Protein AF-A0A4Z1NN34-F1 (afdb_monomer_lite)

Sequence (192 aa):
MRCWLFGSLIIQKTTPPDTIDQEVHSLSAILHDLGWDNTGEFISNDKRFEVDRAIAARNFVEEEVWNGRAHGWDEHRKQLVWDTIALHSTPSIAMYKQPVVGLVGAEIASDFQGPNSDPTGTLTWDEYHAVVKGFPRLDLAGGVRKIICGFIDTKPNTTIGNGCNHMVVKFRADTYTVMGRSAFEMIEAALK

Organism: NCBI:txid86259

Secondary structure (DSSP, 8-state):
-HHHHHHHHHHHHSSSGGGS-HHHHHHHHHHTTTT--TTSTT--SSS-HHHHHHHHHHHHHHHHHHTTS--S--HHHHHHHHHHHHHTT-HHHHTTS-HHHHHHHHHHHHHHH-GGG-TTS---HHHHHHHHHHS--TTHHHHHHHHHHHHHHH-GGGGTTSHHHHHHHHHSTTT----S--HHHHHHHHT-

Structure (mmCIF, N/CA/C/O backbone):
data_AF-A0A4Z1NN34-F1
#
_entry.id   AF-A0A4Z1NN34-F1
#
loop_
_atom_site.group_PDB
_atom_site.id
_atom_site.type_symbol
_atom_site.label_atom_id
_atom_site.label_alt_id
_atom_site.label_comp_id
_atom_site.label_asym_id
_atom_site.label_entity_id
_atom_site.label_seq_id
_atom_site.pdbx_PDB_ins_code
_atom_site.Cartn_x
_atom_site.Cartn_y
_atom_site.Cartn_z
_atom_site.occupancy
_atom_site.B_iso_or_equiv
_atom_site.auth_seq_id
_atom_site.auth_comp_id
_atom_site.auth_asym_id
_atom_site.auth_atom_id
_atom_site.pdbx_PDB_model_num
ATOM 1 N N . MET A 1 1 ? 0.799 -7.677 5.067 1.00 90.19 1 MET A N 1
ATOM 2 C CA . MET A 1 1 ? 0.210 -8.160 6.344 1.00 90.19 1 MET A CA 1
ATOM 3 C C . MET A 1 1 ? 0.390 -7.186 7.499 1.00 90.19 1 MET A C 1
ATOM 5 O O . MET A 1 1 ? -0.622 -6.763 8.033 1.00 90.19 1 MET A O 1
ATOM 9 N N . ARG A 1 2 ? 1.619 -6.807 7.896 1.00 96.00 2 ARG A N 1
ATOM 10 C CA . ARG A 1 2 ? 1.813 -5.873 9.026 1.00 96.00 2 ARG A CA 1
ATOM 11 C C . ARG A 1 2 ? 1.116 -4.523 8.829 1.00 96.00 2 ARG A C 1
ATOM 13 O O . ARG A 1 2 ? 0.391 -4.118 9.725 1.00 96.00 2 ARG A O 1
ATOM 20 N N . CYS A 1 3 ? 1.263 -3.905 7.652 1.00 94.75 3 CYS A N 1
ATOM 21 C CA . CYS A 1 3 ? 0.596 -2.643 7.300 1.00 94.75 3 CYS A CA 1
ATOM 22 C C . CYS A 1 3 ? -0.915 -2.709 7.575 1.00 94.75 3 CYS A C 1
ATOM 24 O O . CYS A 1 3 ? -1.405 -1.980 8.428 1.00 94.75 3 CYS A O 1
ATOM 26 N N . TRP A 1 4 ? -1.604 -3.698 6.992 1.00 96.88 4 TRP A N 1
ATOM 27 C CA . TRP A 1 4 ? -3.033 -3.931 7.226 1.00 96.88 4 TRP A CA 1
ATOM 28 C C . TRP A 1 4 ? -3.402 -4.052 8.714 1.00 96.88 4 TRP A C 1
ATOM 30 O O . TRP A 1 4 ? -4.408 -3.491 9.148 1.00 96.88 4 TRP A O 1
ATOM 40 N N . LEU A 1 5 ? -2.602 -4.765 9.515 1.00 97.44 5 LEU A N 1
ATOM 41 C CA . LEU A 1 5 ? -2.864 -4.924 10.950 1.00 97.44 5 LEU A CA 1
ATOM 42 C C . LEU A 1 5 ? -2.686 -3.611 11.717 1.00 97.44 5 LEU A C 1
ATOM 44 O O . LEU A 1 5 ? -3.501 -3.305 12.584 1.00 97.44 5 LEU A O 1
ATOM 48 N N . PHE A 1 6 ? -1.664 -2.820 11.385 1.00 97.00 6 PHE A N 1
ATOM 49 C CA . PHE A 1 6 ? -1.487 -1.489 11.962 1.00 97.00 6 PHE A CA 1
ATOM 50 C C . PHE A 1 6 ? -2.652 -0.567 11.610 1.00 97.00 6 PHE A C 1
ATOM 52 O O . PHE A 1 6 ? -3.218 0.046 12.512 1.00 97.00 6 PHE A O 1
ATOM 59 N N . GLY A 1 7 ? -3.076 -0.526 10.345 1.00 95.12 7 GLY A N 1
ATOM 60 C CA . GLY A 1 7 ? -4.257 0.240 9.953 1.00 95.12 7 GLY A CA 1
ATOM 61 C C . GLY A 1 7 ? -5.526 -0.238 10.633 1.00 95.12 7 GLY A C 1
ATOM 62 O O . GLY A 1 7 ? -6.306 0.582 11.092 1.00 95.12 7 GLY A O 1
ATOM 63 N N . SER A 1 8 ? -5.712 -1.551 10.782 1.00 95.50 8 SER A N 1
ATOM 64 C CA . SER A 1 8 ? -6.879 -2.110 11.475 1.00 95.50 8 SER A CA 1
ATOM 65 C C . SER A 1 8 ? -6.952 -1.648 12.935 1.00 95.50 8 SER A C 1
ATOM 67 O O . SER A 1 8 ? -8.027 -1.295 13.414 1.00 95.50 8 SER A O 1
ATOM 69 N N . LEU A 1 9 ? -5.813 -1.594 13.634 1.00 95.56 9 LEU A N 1
ATOM 70 C CA . LEU A 1 9 ? -5.731 -1.066 15.001 1.00 95.56 9 LEU A CA 1
ATOM 71 C C . LEU A 1 9 ? -6.024 0.440 15.060 1.00 95.56 9 LEU A C 1
ATOM 73 O O . LEU A 1 9 ? -6.712 0.889 15.974 1.00 95.56 9 LEU A O 1
ATOM 77 N N . ILE A 1 10 ? -5.539 1.210 14.081 1.00 93.88 10 ILE A N 1
ATOM 78 C CA . ILE A 1 10 ? -5.825 2.648 13.967 1.00 93.88 10 ILE A CA 1
ATOM 79 C C . ILE A 1 10 ? -7.321 2.875 13.698 1.00 93.88 10 ILE A C 1
ATOM 81 O O . ILE A 1 10 ? -7.958 3.677 14.379 1.00 93.88 10 ILE A O 1
ATOM 85 N N . ILE A 1 11 ? -7.922 2.132 12.763 1.00 93.38 11 ILE A N 1
ATOM 86 C CA . ILE A 1 11 ? -9.357 2.211 12.433 1.00 93.38 11 ILE A CA 1
ATOM 87 C C . ILE A 1 11 ? -10.209 1.927 13.673 1.00 93.38 11 ILE A C 1
ATOM 89 O O . ILE A 1 11 ? -11.131 2.678 13.965 1.00 93.38 11 ILE A O 1
ATOM 93 N N . GLN A 1 12 ? -9.872 0.894 14.453 1.00 92.19 12 GLN A N 1
ATOM 94 C CA . GLN A 1 12 ? -10.612 0.543 15.674 1.00 92.19 12 GLN A CA 1
ATOM 95 C C . GLN A 1 12 ? -10.616 1.649 16.739 1.00 92.19 12 GLN A C 1
ATOM 97 O O . GLN A 1 12 ? -11.494 1.665 17.601 1.00 92.19 12 GLN A O 1
ATOM 102 N N . LYS A 1 13 ? -9.638 2.557 16.702 1.00 91.69 13 LYS A N 1
ATOM 103 C CA . LYS A 1 13 ? -9.447 3.615 17.703 1.00 91.69 13 LYS A CA 1
ATOM 104 C C . LYS A 1 13 ? -9.787 5.010 17.199 1.00 91.69 13 LYS A C 1
ATOM 106 O O . LYS A 1 13 ? -9.768 5.960 17.981 1.00 91.69 13 LYS A O 1
ATOM 111 N N . THR A 1 14 ? -10.077 5.151 15.912 1.00 84.94 14 THR A N 1
ATOM 112 C CA . THR A 1 14 ? -10.424 6.429 15.292 1.00 84.94 14 THR A CA 1
ATOM 113 C C . THR A 1 14 ? -11.938 6.539 15.128 1.00 84.94 14 THR A C 1
ATOM 115 O O . THR A 1 14 ? -12.653 5.552 14.978 1.00 84.94 14 THR A O 1
ATOM 118 N N . THR A 1 15 ? -12.459 7.762 15.228 1.00 69.56 15 THR A N 1
ATOM 119 C CA . THR A 1 15 ? -13.892 8.055 15.077 1.00 69.56 15 THR A CA 1
ATOM 120 C C . THR A 1 15 ? -14.089 9.055 13.937 1.00 69.56 15 THR A C 1
ATOM 122 O O . THR A 1 15 ? -13.267 9.964 13.804 1.00 69.56 15 THR A O 1
ATOM 125 N N . PRO A 1 16 ? -15.161 8.940 13.126 1.00 74.19 16 PRO A N 1
ATOM 126 C CA . PRO A 1 16 ? -16.207 7.912 13.144 1.00 74.19 16 PRO A CA 1
ATOM 127 C C . PRO A 1 16 ? -15.792 6.573 12.490 1.00 74.19 16 PRO A C 1
ATOM 129 O O . PRO A 1 16 ? -15.082 6.584 11.480 1.00 74.19 16 PRO A O 1
ATOM 132 N N . PRO A 1 17 ? -16.302 5.436 13.004 1.00 59.50 17 PRO A N 1
ATOM 133 C CA . PRO A 1 17 ? -15.939 4.081 12.564 1.00 59.50 17 PRO A CA 1
ATOM 134 C C . PRO A 1 17 ? -16.284 3.759 11.097 1.00 59.50 17 PRO A C 1
ATOM 136 O O . PRO A 1 17 ? -15.653 2.886 10.511 1.00 59.50 17 PRO A O 1
ATOM 139 N N . ASP A 1 18 ? -17.218 4.493 10.482 1.00 68.31 18 ASP A N 1
ATOM 140 C CA . ASP A 1 18 ? -17.691 4.247 9.106 1.00 68.31 18 ASP A CA 1
ATOM 141 C C . ASP A 1 18 ? -16.991 5.118 8.046 1.00 68.31 18 ASP A C 1
ATOM 143 O O . ASP A 1 18 ? -17.441 5.223 6.906 1.00 68.31 18 ASP A O 1
ATOM 147 N N . THR A 1 19 ? -15.899 5.795 8.407 1.00 83.31 19 THR A N 1
ATOM 148 C CA . THR A 1 19 ? -15.173 6.663 7.460 1.00 83.31 19 THR A CA 1
ATOM 149 C C . THR A 1 19 ? -14.218 5.911 6.537 1.00 83.31 19 THR A C 1
ATOM 151 O O . THR A 1 19 ? -13.802 6.459 5.514 1.00 83.31 19 THR A O 1
ATOM 154 N N . ILE A 1 20 ? -13.878 4.666 6.877 1.00 91.31 20 ILE A N 1
ATOM 155 C CA . ILE A 1 20 ? -12.956 3.821 6.119 1.00 91.31 20 ILE A CA 1
ATOM 156 C C . ILE A 1 20 ? -13.682 2.551 5.684 1.00 91.31 20 ILE A C 1
ATOM 158 O O . ILE A 1 20 ? -14.090 1.743 6.516 1.00 91.31 20 ILE A O 1
ATOM 162 N N . ASP A 1 21 ? -13.784 2.341 4.372 1.00 93.94 21 ASP A N 1
ATOM 163 C CA . ASP A 1 21 ? -14.171 1.044 3.815 1.00 93.94 21 ASP A CA 1
ATOM 164 C C . ASP A 1 21 ? -13.068 0.021 4.128 1.00 93.94 21 ASP A C 1
ATOM 166 O O . ASP A 1 21 ? -11.968 0.072 3.569 1.00 93.94 21 ASP A O 1
ATOM 170 N N . GLN A 1 22 ? -13.351 -0.890 5.060 1.00 93.88 22 GLN A N 1
ATOM 171 C CA . GLN A 1 22 ? -12.372 -1.858 5.560 1.00 93.88 22 GLN A CA 1
ATOM 172 C C . GLN A 1 22 ? -11.971 -2.906 4.510 1.00 93.88 22 GLN A C 1
ATOM 174 O O . GLN A 1 22 ? -10.861 -3.439 4.564 1.00 93.88 22 GLN A O 1
ATOM 179 N N . GLU A 1 23 ? -12.830 -3.206 3.533 1.00 95.75 23 GLU A N 1
ATOM 180 C CA . GLU A 1 23 ? -12.491 -4.147 2.459 1.00 95.75 23 GLU A CA 1
ATOM 181 C C . GLU A 1 23 ? -11.524 -3.483 1.469 1.00 95.75 23 GLU A C 1
ATOM 183 O O . GLU A 1 23 ? -10.499 -4.061 1.113 1.00 95.75 23 GLU A O 1
ATOM 188 N N . VAL A 1 24 ? -11.789 -2.223 1.100 1.00 97.25 24 VAL A N 1
ATOM 189 C CA . VAL A 1 24 ? -10.871 -1.416 0.278 1.00 97.25 24 VAL A CA 1
ATOM 190 C C . VAL A 1 24 ? -9.536 -1.224 0.995 1.00 97.25 24 VAL A C 1
ATOM 192 O O . VAL A 1 24 ? -8.483 -1.390 0.376 1.00 97.25 24 VAL A O 1
ATOM 195 N N . HIS A 1 25 ? -9.563 -0.913 2.294 1.00 96.75 25 HIS A N 1
ATOM 196 C CA . HIS A 1 25 ? -8.366 -0.796 3.131 1.00 96.75 25 HIS A CA 1
ATOM 197 C C . HIS A 1 25 ? -7.557 -2.092 3.136 1.00 96.75 25 HIS A C 1
ATOM 199 O O . HIS A 1 25 ? -6.379 -2.074 2.783 1.00 96.75 25 HIS A O 1
ATOM 205 N N . SER A 1 26 ? -8.188 -3.217 3.477 1.00 96.31 26 SER A N 1
ATOM 206 C CA . SER A 1 26 ? -7.503 -4.506 3.589 1.00 96.31 26 SER A CA 1
ATOM 207 C C . SER A 1 26 ? -6.892 -4.966 2.269 1.00 96.31 26 SER A C 1
ATOM 209 O O . SER A 1 26 ? -5.709 -5.310 2.244 1.00 96.31 26 SER A O 1
ATOM 211 N N . LEU A 1 27 ? -7.633 -4.904 1.160 1.00 97.06 27 LEU A N 1
ATOM 212 C CA . LEU A 1 27 ? -7.102 -5.271 -0.153 1.00 97.06 27 LEU A CA 1
ATOM 213 C C . LEU A 1 27 ? -5.956 -4.358 -0.574 1.00 97.06 27 LEU A C 1
ATOM 215 O O . LEU A 1 27 ? -4.920 -4.851 -1.014 1.00 97.06 27 LEU A O 1
ATOM 219 N N . SER A 1 28 ? -6.096 -3.046 -0.382 1.00 97.69 28 SER A N 1
ATOM 220 C CA . SER A 1 28 ? -5.033 -2.101 -0.731 1.00 97.69 28 SER A CA 1
ATOM 221 C C . SER A 1 28 ? -3.771 -2.353 0.093 1.00 97.69 28 SER A C 1
ATOM 223 O O . SER A 1 28 ? -2.683 -2.476 -0.459 1.00 97.69 28 SER A O 1
ATOM 225 N N . ALA A 1 29 ? -3.913 -2.517 1.408 1.00 96.75 29 ALA A N 1
ATOM 226 C CA . ALA A 1 29 ? -2.813 -2.784 2.327 1.00 96.75 29 ALA A CA 1
ATOM 227 C C . ALA A 1 29 ? -2.112 -4.125 2.058 1.00 96.75 29 ALA A C 1
ATOM 229 O O . ALA A 1 29 ? -0.896 -4.250 2.229 1.00 96.75 29 ALA A O 1
ATOM 230 N N . ILE A 1 30 ? -2.856 -5.153 1.646 1.00 95.56 30 ILE A N 1
ATOM 231 C CA . ILE A 1 30 ? -2.303 -6.477 1.340 1.00 95.56 30 ILE A CA 1
ATOM 232 C C . ILE A 1 30 ? -1.625 -6.486 -0.036 1.00 95.56 30 ILE A C 1
ATOM 234 O O . ILE A 1 30 ? -0.554 -7.078 -0.169 1.00 95.56 30 ILE A O 1
ATOM 238 N N . LEU A 1 31 ? -2.207 -5.812 -1.032 1.00 94.81 31 LEU A N 1
ATOM 239 C CA . LEU A 1 31 ? -1.771 -5.871 -2.430 1.00 94.81 31 LEU A CA 1
ATOM 240 C C . LEU A 1 31 ? -0.839 -4.724 -2.855 1.00 94.81 31 LEU A C 1
ATOM 242 O O . LEU A 1 31 ? -0.309 -4.777 -3.963 1.00 94.81 31 LEU A O 1
ATOM 246 N N . HIS A 1 32 ? -0.573 -3.719 -2.008 1.00 93.44 32 HIS A N 1
ATOM 247 C CA . HIS A 1 32 ? 0.305 -2.591 -2.376 1.00 93.44 32 HIS A CA 1
ATOM 248 C C . HIS A 1 32 ? 1.725 -3.008 -2.795 1.00 93.44 32 HIS A C 1
ATOM 250 O O . HIS A 1 32 ? 2.395 -2.287 -3.539 1.00 93.44 32 HIS A O 1
ATOM 256 N N . ASP A 1 33 ? 2.167 -4.183 -2.340 1.00 88.69 33 ASP A N 1
ATOM 257 C CA . ASP A 1 33 ? 3.464 -4.783 -2.642 1.00 88.69 33 ASP A CA 1
ATOM 258 C C . ASP A 1 33 ? 3.402 -5.989 -3.592 1.00 88.69 33 ASP A C 1
ATOM 260 O O . ASP A 1 33 ? 4.402 -6.687 -3.782 1.00 88.69 33 ASP A O 1
ATOM 264 N N . LEU A 1 34 ? 2.257 -6.218 -4.247 1.00 82.00 34 LEU A N 1
ATOM 265 C CA . LEU A 1 34 ? 2.144 -7.216 -5.314 1.00 82.00 34 LEU A CA 1
ATOM 266 C C . LEU A 1 34 ? 3.258 -6.983 -6.356 1.00 82.00 34 LEU A C 1
ATOM 268 O O . LEU A 1 34 ? 3.606 -5.853 -6.642 1.00 82.00 34 LEU A O 1
ATOM 272 N N . GLY A 1 35 ? 3.916 -8.003 -6.900 1.00 64.94 35 GLY A N 1
ATOM 273 C CA . GLY A 1 35 ? 5.006 -7.745 -7.861 1.00 64.94 35 GLY A CA 1
ATOM 274 C C . GLY A 1 35 ? 6.279 -7.122 -7.250 1.00 64.94 35 GLY A C 1
ATOM 275 O O . GLY A 1 35 ? 6.960 -6.313 -7.873 1.00 64.94 35 GLY A O 1
ATOM 276 N N . TRP A 1 36 ? 6.663 -7.512 -6.030 1.00 73.56 36 TRP A N 1
ATOM 277 C CA . TRP A 1 36 ? 8.073 -7.423 -5.595 1.00 73.56 36 TRP A CA 1
ATOM 278 C C . TRP A 1 36 ? 9.012 -8.340 -6.406 1.00 73.56 36 TRP A C 1
ATOM 280 O O . TRP A 1 36 ? 10.231 -8.256 -6.263 1.00 73.56 36 TRP A O 1
ATOM 290 N N . ASP A 1 37 ? 8.456 -9.182 -7.280 1.00 68.75 37 ASP A N 1
ATOM 291 C CA . ASP A 1 37 ? 9.188 -9.890 -8.324 1.00 68.75 37 ASP A CA 1
ATOM 292 C C . ASP A 1 37 ? 9.543 -8.926 -9.464 1.00 68.75 37 ASP A C 1
ATOM 294 O O . ASP A 1 37 ? 8.703 -8.564 -10.284 1.00 68.75 37 ASP A O 1
ATOM 298 N N . ASN A 1 38 ? 10.811 -8.521 -9.517 1.00 64.69 38 ASN A N 1
ATOM 299 C CA . ASN A 1 38 ? 11.361 -7.617 -10.527 1.00 64.69 38 ASN A CA 1
ATOM 300 C C . ASN A 1 38 ? 11.447 -8.226 -11.941 1.00 64.69 38 ASN A C 1
ATOM 302 O O . ASN A 1 38 ? 11.946 -7.562 -12.849 1.00 64.69 38 ASN A O 1
ATOM 306 N N . THR A 1 39 ? 10.994 -9.467 -12.122 1.00 64.38 39 THR A N 1
ATOM 307 C CA . THR A 1 39 ? 10.940 -10.186 -13.403 1.00 64.38 39 THR A CA 1
ATOM 308 C C . THR A 1 39 ? 9.560 -10.772 -13.710 1.00 64.38 39 THR A C 1
ATOM 310 O O . THR A 1 39 ? 9.388 -11.425 -14.737 1.00 64.38 39 THR A O 1
ATOM 313 N N . GLY A 1 40 ? 8.587 -10.554 -12.822 1.00 70.88 40 GLY A N 1
ATOM 314 C CA . GLY A 1 40 ? 7.281 -11.198 -12.879 1.00 70.88 40 GLY A CA 1
ATOM 315 C C . GLY A 1 40 ? 6.310 -10.545 -13.860 1.00 70.88 40 GLY A C 1
ATOM 316 O O . GLY A 1 40 ? 6.486 -9.408 -14.295 1.00 70.88 40 GLY A O 1
ATOM 317 N N . GLU A 1 41 ? 5.222 -11.258 -14.146 1.00 78.31 41 GLU A N 1
ATOM 318 C CA . GLU A 1 41 ? 4.172 -10.866 -15.103 1.00 78.31 41 GLU A CA 1
ATOM 319 C C . GLU A 1 41 ? 3.483 -9.534 -14.766 1.00 78.31 41 GLU A C 1
ATOM 321 O O . GLU A 1 41 ? 2.915 -8.882 -15.640 1.00 78.31 41 GLU A O 1
ATOM 326 N N . PHE A 1 42 ? 3.554 -9.106 -13.504 1.00 77.75 42 PHE A N 1
ATOM 327 C CA . PHE A 1 42 ? 2.949 -7.862 -13.034 1.00 77.75 42 PHE A CA 1
ATOM 328 C C . PHE A 1 42 ? 3.844 -6.631 -13.198 1.00 77.75 42 PHE A C 1
ATOM 330 O O . PHE A 1 42 ? 3.408 -5.542 -12.847 1.00 77.75 42 PHE A O 1
ATOM 337 N N . ILE A 1 43 ? 5.079 -6.769 -13.693 1.00 84.12 43 ILE A N 1
ATOM 338 C CA . ILE A 1 43 ? 6.019 -5.652 -13.825 1.00 84.12 43 ILE A CA 1
ATOM 339 C C . ILE A 1 43 ? 6.234 -5.305 -15.290 1.00 84.12 43 ILE A C 1
ATOM 341 O O . ILE A 1 43 ? 6.778 -6.081 -16.070 1.00 84.12 43 ILE A O 1
ATOM 345 N N . SER A 1 44 ? 5.846 -4.084 -15.651 1.00 88.00 44 SER A N 1
ATOM 346 C CA . SER A 1 44 ? 6.125 -3.533 -16.970 1.00 88.00 44 SER A CA 1
ATOM 347 C C . SER A 1 44 ? 7.460 -2.787 -16.988 1.00 88.00 44 SER A C 1
ATOM 349 O O . SER A 1 44 ? 7.956 -2.319 -15.957 1.00 88.00 44 SER A O 1
ATOM 351 N N . ASN A 1 45 ? 8.040 -2.646 -18.182 1.00 85.88 45 ASN A N 1
ATOM 352 C CA . ASN A 1 45 ? 9.306 -1.933 -18.384 1.00 85.88 45 ASN A CA 1
ATOM 353 C C . ASN A 1 45 ? 9.143 -0.402 -18.369 1.00 85.88 45 ASN A C 1
ATOM 355 O O . ASN A 1 45 ? 10.128 0.324 -18.252 1.00 85.88 45 ASN A O 1
ATOM 359 N N . A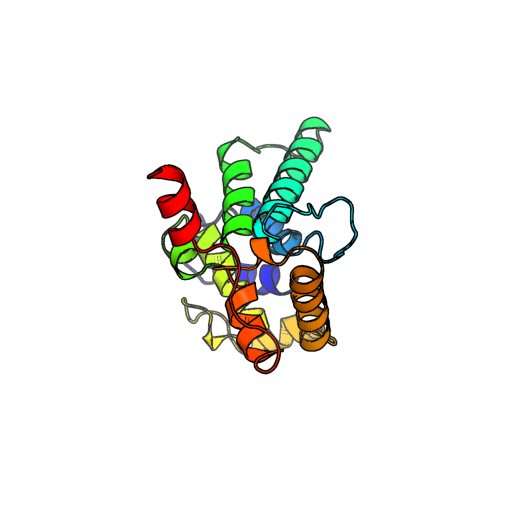SP A 1 46 ? 7.915 0.097 -18.516 1.00 87.00 46 ASP A N 1
ATOM 360 C CA . ASP A 1 46 ? 7.611 1.498 -18.815 1.00 87.00 46 ASP A CA 1
ATOM 361 C C . ASP A 1 46 ? 6.794 2.215 -17.729 1.00 87.00 46 ASP A C 1
ATOM 363 O O . ASP A 1 46 ? 6.735 3.445 -17.739 1.00 87.00 46 ASP A O 1
ATOM 367 N N . LYS A 1 47 ? 6.192 1.498 -16.769 1.00 89.44 47 LYS A N 1
ATOM 368 C CA . LYS A 1 47 ? 5.396 2.109 -15.688 1.00 89.44 47 LYS A CA 1
ATOM 369 C C . LYS A 1 47 ? 6.130 2.073 -14.357 1.00 89.44 47 LYS A C 1
ATOM 371 O O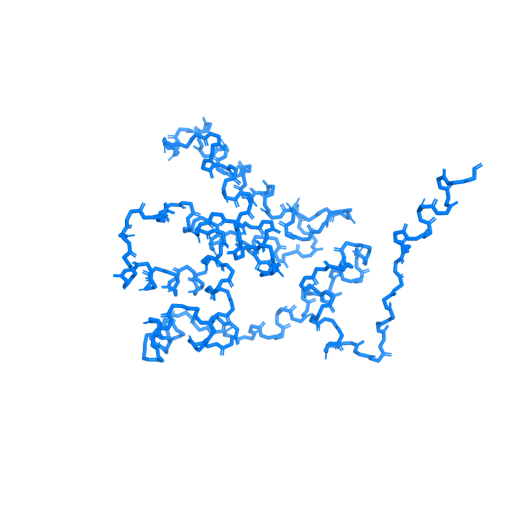 . LYS A 1 47 ? 6.988 1.226 -14.101 1.00 89.44 47 LYS A O 1
ATOM 376 N N . ARG A 1 48 ? 5.764 3.005 -13.477 1.00 88.75 48 ARG A N 1
ATOM 377 C CA . ARG A 1 48 ? 6.212 2.991 -12.080 1.00 88.75 48 ARG A CA 1
ATOM 378 C C . ARG A 1 48 ? 5.706 1.728 -11.388 1.00 88.75 48 ARG A C 1
ATOM 380 O O . ARG A 1 48 ? 4.615 1.257 -11.708 1.00 88.75 48 ARG A O 1
ATOM 387 N N . PHE A 1 49 ? 6.459 1.218 -10.414 1.00 88.12 49 PHE A N 1
ATOM 388 C CA . PHE A 1 49 ? 6.038 0.023 -9.681 1.00 88.12 49 PHE A CA 1
ATOM 389 C C . PHE A 1 49 ? 4.693 0.250 -8.973 1.00 88.12 49 PHE A C 1
ATOM 391 O O . PHE A 1 49 ? 3.867 -0.649 -8.946 1.00 88.12 49 PHE A O 1
ATOM 398 N N . GLU A 1 50 ? 4.425 1.455 -8.463 1.00 91.12 50 GLU A N 1
ATOM 399 C CA . GLU A 1 50 ? 3.150 1.774 -7.813 1.00 91.12 50 GLU A CA 1
ATOM 400 C C . GLU A 1 50 ? 1.960 1.608 -8.771 1.00 91.12 50 GLU A C 1
ATOM 402 O O . GLU A 1 50 ? 0.900 1.122 -8.383 1.00 91.12 50 GLU A O 1
ATOM 407 N N . VAL A 1 51 ? 2.153 1.968 -10.044 1.00 93.50 51 VAL A N 1
ATOM 408 C CA . VAL A 1 51 ? 1.120 1.901 -11.087 1.00 93.50 51 VAL A CA 1
ATOM 409 C C . VAL A 1 51 ? 0.889 0.465 -11.541 1.00 93.50 51 VAL A C 1
ATOM 411 O O . VAL A 1 51 ? -0.260 0.042 -11.634 1.00 93.50 51 VAL A O 1
ATOM 414 N N . ASP A 1 52 ? 1.963 -0.287 -11.791 1.00 92.88 52 ASP A N 1
ATOM 415 C CA . ASP A 1 52 ? 1.893 -1.712 -12.147 1.00 92.88 52 ASP A CA 1
ATOM 416 C C . ASP A 1 52 ? 1.045 -2.492 -11.127 1.00 92.88 52 ASP A C 1
ATOM 418 O O . ASP A 1 52 ? 0.136 -3.246 -11.476 1.00 92.88 52 ASP A O 1
ATOM 422 N N . ARG A 1 53 ? 1.277 -2.225 -9.841 1.00 91.12 53 ARG A N 1
ATOM 423 C CA . ARG A 1 53 ? 0.577 -2.880 -8.731 1.00 91.12 53 ARG A CA 1
ATOM 424 C C . ARG A 1 53 ? -0.861 -2.442 -8.585 1.00 91.12 53 ARG A C 1
ATOM 426 O O . ARG A 1 53 ? -1.725 -3.277 -8.340 1.00 91.12 53 ARG A O 1
ATOM 433 N N . ALA A 1 54 ? -1.124 -1.150 -8.756 1.00 95.62 54 ALA A N 1
ATOM 434 C CA . ALA A 1 54 ? -2.478 -0.624 -8.734 1.00 95.62 54 ALA A CA 1
ATOM 435 C C . ALA A 1 54 ? -3.334 -1.257 -9.844 1.00 95.62 54 ALA A C 1
ATOM 437 O O . ALA A 1 54 ? -4.479 -1.636 -9.598 1.00 95.62 54 ALA A O 1
ATOM 438 N N . ILE A 1 55 ? -2.765 -1.430 -11.045 1.00 95.38 55 ILE A N 1
ATOM 439 C CA . ILE A 1 55 ? -3.417 -2.131 -12.160 1.00 95.38 55 ILE A CA 1
ATOM 440 C C . ILE A 1 55 ? -3.666 -3.596 -11.794 1.00 95.38 55 ILE A C 1
ATOM 442 O O . ILE A 1 55 ? -4.799 -4.056 -11.891 1.00 95.38 55 ILE A O 1
ATOM 446 N N . ALA A 1 56 ? -2.641 -4.314 -11.331 1.00 94.50 56 ALA A N 1
ATOM 447 C CA . ALA A 1 56 ? -2.768 -5.729 -10.991 1.00 94.50 56 ALA A CA 1
ATOM 448 C C . ALA A 1 56 ? -3.801 -5.977 -9.875 1.00 94.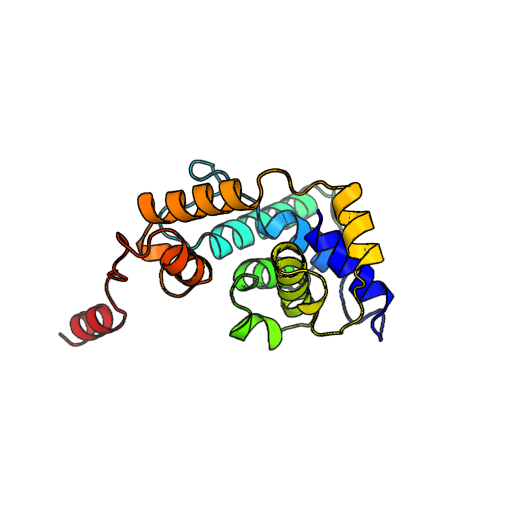50 56 ALA A C 1
ATOM 450 O O . ALA A 1 56 ? -4.616 -6.890 -9.982 1.00 94.50 56 ALA A O 1
ATOM 451 N N . ALA A 1 57 ? -3.832 -5.133 -8.841 1.00 95.75 57 ALA A N 1
ATOM 452 C CA . ALA A 1 57 ? -4.815 -5.230 -7.765 1.00 95.75 57 ALA A CA 1
ATOM 453 C C . ALA A 1 57 ? -6.244 -4.932 -8.243 1.00 95.75 57 ALA A C 1
ATOM 455 O O . ALA A 1 57 ? -7.178 -5.628 -7.850 1.00 95.75 57 ALA A O 1
ATOM 456 N N . ARG A 1 58 ? -6.428 -3.932 -9.117 1.00 96.69 58 ARG A N 1
ATOM 457 C CA . ARG A 1 58 ? -7.737 -3.652 -9.722 1.00 96.69 58 ARG A CA 1
ATOM 458 C C . ARG A 1 58 ? -8.210 -4.821 -10.585 1.00 96.69 58 ARG A C 1
ATOM 460 O O . ARG A 1 58 ? -9.353 -5.237 -10.433 1.00 96.69 58 ARG A O 1
ATOM 467 N N . ASN A 1 59 ? -7.334 -5.368 -11.429 1.00 95.50 59 ASN A N 1
ATOM 468 C CA . ASN A 1 59 ? -7.650 -6.521 -12.272 1.00 95.50 59 ASN A CA 1
ATOM 469 C C . ASN A 1 59 ? -8.032 -7.737 -11.424 1.00 95.50 59 ASN A C 1
ATOM 471 O O . ASN A 1 59 ? -9.033 -8.377 -11.713 1.00 95.50 59 ASN A O 1
ATOM 475 N N . PHE A 1 60 ? -7.300 -8.002 -10.336 1.00 95.50 60 PHE A N 1
ATOM 476 C CA . PHE A 1 60 ? -7.656 -9.054 -9.385 1.00 95.50 60 PHE A CA 1
ATOM 477 C C . PHE A 1 60 ? -9.085 -8.870 -8.853 1.00 95.50 60 PHE A C 1
ATOM 479 O O . PHE A 1 60 ? -9.890 -9.792 -8.929 1.00 95.50 60 PHE A O 1
ATOM 486 N N . VAL A 1 61 ? -9.447 -7.671 -8.382 1.00 97.25 61 VAL A N 1
ATOM 487 C CA . VAL A 1 61 ? -10.816 -7.401 -7.906 1.00 97.25 61 VAL A CA 1
ATOM 488 C C . VAL A 1 61 ? -11.848 -7.584 -9.023 1.00 97.25 61 VAL A C 1
ATOM 490 O O . VAL A 1 61 ? -12.899 -8.180 -8.795 1.00 97.25 61 VAL A O 1
ATOM 493 N N . GLU A 1 62 ? -11.566 -7.104 -10.235 1.00 97.25 62 GLU A N 1
ATOM 494 C CA . GLU A 1 62 ? -12.453 -7.273 -11.392 1.00 97.25 62 GLU A CA 1
ATOM 495 C C . GLU A 1 62 ? -12.660 -8.750 -11.753 1.00 97.25 62 GLU A C 1
ATOM 497 O O . GLU A 1 62 ? -13.793 -9.166 -12.001 1.00 97.25 62 GLU A O 1
ATOM 502 N N . GLU A 1 63 ? -11.605 -9.560 -11.708 1.00 97.06 63 GLU A N 1
ATOM 503 C CA . GLU A 1 63 ? -11.666 -11.003 -11.930 1.00 97.06 63 GLU A CA 1
ATOM 504 C C . GLU A 1 63 ? -12.455 -11.723 -10.831 1.00 97.06 63 GLU A C 1
ATOM 506 O O . GLU A 1 63 ? -13.270 -12.598 -11.132 1.00 97.06 63 GLU A O 1
ATOM 511 N N . GLU A 1 64 ? -12.264 -11.367 -9.560 1.00 97.56 64 GLU A N 1
ATOM 512 C CA . GLU A 1 64 ? -13.031 -11.944 -8.450 1.00 97.56 64 GLU A CA 1
ATOM 513 C C . GLU A 1 64 ? -14.529 -11.609 -8.557 1.00 97.56 64 GLU A C 1
ATOM 515 O O . GLU A 1 64 ? -15.378 -12.468 -8.300 1.00 97.56 64 GLU A O 1
ATOM 520 N N . VAL A 1 65 ? -14.870 -10.393 -9.000 1.00 97.56 65 VAL A N 1
ATOM 521 C CA . VAL A 1 65 ? -16.258 -9.986 -9.279 1.00 97.56 65 VAL A CA 1
ATOM 522 C C . VAL A 1 65 ? -16.825 -10.755 -10.470 1.00 97.56 65 VAL A C 1
ATOM 524 O O . VAL A 1 65 ? -17.918 -11.313 -10.375 1.00 97.56 65 VAL A O 1
ATOM 527 N N . TRP A 1 66 ? -16.083 -10.830 -11.578 1.00 97.50 66 TRP A N 1
ATOM 528 C CA . TRP A 1 66 ? -16.495 -11.549 -12.787 1.00 97.50 66 TRP A CA 1
ATOM 529 C C . TRP A 1 66 ? -16.762 -13.033 -12.514 1.00 97.50 66 TRP A C 1
ATOM 531 O O . TRP A 1 66 ? -17.747 -13.597 -12.988 1.00 97.50 66 TRP A O 1
ATOM 541 N N . ASN A 1 67 ? -15.915 -13.657 -11.696 1.00 98.00 67 ASN A N 1
ATOM 542 C CA . ASN A 1 67 ? -16.050 -15.056 -11.305 1.00 98.00 67 ASN A CA 1
ATOM 543 C C . ASN A 1 67 ? -17.121 -15.297 -10.223 1.00 98.00 67 ASN A C 1
ATOM 545 O O . ASN A 1 67 ? -17.277 -16.430 -9.765 1.00 98.00 67 ASN A O 1
ATOM 549 N N . GLY A 1 68 ? -17.836 -14.255 -9.785 1.00 97.00 68 GLY A N 1
ATOM 550 C CA . GLY A 1 68 ? -18.882 -14.347 -8.766 1.00 97.00 68 GLY A CA 1
ATOM 551 C C . GLY A 1 68 ? -18.368 -14.658 -7.357 1.00 97.00 68 GLY A C 1
ATOM 552 O O . GLY A 1 68 ? -19.151 -15.108 -6.526 1.00 97.00 68 GLY A O 1
ATOM 553 N N . ARG A 1 69 ? -17.071 -14.448 -7.085 1.00 97.06 69 ARG A N 1
ATOM 554 C CA . ARG A 1 69 ? -16.448 -14.655 -5.764 1.00 97.06 69 ARG A CA 1
ATOM 555 C C . ARG A 1 69 ? -16.452 -13.395 -4.899 1.00 97.06 69 ARG A C 1
ATOM 557 O O . ARG A 1 69 ? -16.395 -13.505 -3.678 1.00 97.06 69 ARG A O 1
ATOM 564 N N . ALA A 1 70 ? -16.561 -12.221 -5.519 1.00 95.56 70 ALA A N 1
ATOM 565 C CA . ALA A 1 70 ? -16.707 -10.937 -4.843 1.00 95.56 70 ALA A CA 1
ATOM 566 C C . ALA A 1 70 ? -18.024 -10.245 -5.233 1.00 95.56 70 ALA A C 1
ATOM 568 O O . ALA A 1 70 ? -18.483 -10.317 -6.376 1.00 95.56 70 ALA A O 1
ATOM 569 N N . HIS A 1 71 ? -18.634 -9.543 -4.277 1.00 94.88 71 HIS A N 1
ATOM 570 C CA . HIS A 1 71 ? -19.911 -8.844 -4.444 1.00 94.88 71 HIS A CA 1
ATOM 571 C C . HIS A 1 71 ? -19.843 -7.435 -3.844 1.00 94.88 71 HIS A C 1
ATOM 573 O O . HIS A 1 71 ? -19.008 -7.161 -2.990 1.00 94.88 71 HIS A O 1
ATOM 579 N N . GLY A 1 72 ? -20.727 -6.532 -4.281 1.00 95.19 72 GLY A N 1
ATOM 580 C CA . GLY A 1 72 ? -20.785 -5.164 -3.744 1.00 95.19 72 GLY A CA 1
ATOM 581 C C . GLY A 1 72 ? -19.615 -4.262 -4.162 1.00 95.19 72 GLY A C 1
ATOM 582 O O . GLY A 1 72 ? -19.363 -3.247 -3.520 1.00 95.19 72 GLY A O 1
ATOM 583 N N . TRP A 1 73 ? -18.884 -4.624 -5.217 1.00 97.56 73 TRP A N 1
ATOM 584 C CA . TRP A 1 73 ? -17.774 -3.845 -5.767 1.00 97.56 73 TRP A CA 1
ATOM 585 C C . TRP A 1 73 ? -18.242 -2.973 -6.929 1.00 97.56 73 TRP A C 1
ATOM 587 O O . TRP A 1 73 ? -18.338 -3.431 -8.068 1.00 97.56 73 TRP A O 1
ATOM 597 N N . ASP A 1 74 ? -18.539 -1.710 -6.635 1.00 96.94 74 ASP A N 1
ATOM 598 C CA . ASP A 1 74 ? -18.799 -0.704 -7.662 1.00 96.94 74 ASP A CA 1
ATOM 599 C C . ASP A 1 74 ? -17.491 -0.140 -8.256 1.00 96.94 74 ASP A C 1
ATOM 601 O O . ASP A 1 74 ? -16.376 -0.455 -7.822 1.00 96.94 74 ASP A O 1
ATOM 605 N N . GLU A 1 75 ? -17.611 0.706 -9.282 1.00 97.75 75 GLU A N 1
ATOM 606 C CA . GLU A 1 75 ? -16.449 1.365 -9.893 1.00 97.75 75 GLU A CA 1
ATOM 607 C C . GLU A 1 75 ? -15.690 2.262 -8.913 1.00 97.75 75 GLU A C 1
ATOM 609 O O . GLU A 1 75 ? -14.476 2.421 -9.040 1.00 97.75 75 GLU A O 1
ATOM 614 N N . HIS A 1 76 ? -16.376 2.832 -7.920 1.00 97.00 76 HIS A N 1
ATOM 615 C CA . HIS A 1 76 ? -15.755 3.723 -6.954 1.00 97.00 76 HIS A CA 1
ATOM 616 C C . HIS A 1 76 ? -14.793 2.967 -6.035 1.00 97.00 76 HIS A C 1
ATOM 618 O O . HIS A 1 76 ? -13.645 3.384 -5.881 1.00 97.00 76 HIS A O 1
ATOM 624 N N . ARG A 1 77 ? -15.209 1.824 -5.483 1.00 97.81 77 ARG A N 1
ATOM 625 C CA . ARG A 1 77 ? -14.369 0.980 -4.621 1.00 97.81 77 ARG A CA 1
ATOM 626 C C . ARG A 1 77 ? -13.163 0.435 -5.379 1.00 97.81 77 ARG A C 1
ATOM 628 O O . ARG A 1 77 ? -12.041 0.497 -4.878 1.00 97.81 77 ARG A O 1
ATOM 635 N N . LYS A 1 78 ? -13.366 -0.017 -6.622 1.00 98.25 78 LYS A N 1
ATOM 636 C CA . LYS A 1 78 ? -12.272 -0.461 -7.506 1.00 98.25 78 LYS A CA 1
ATOM 637 C C . LYS A 1 78 ? -11.278 0.665 -7.795 1.00 98.25 78 LYS A C 1
ATOM 639 O O . LYS A 1 78 ? -10.067 0.450 -7.741 1.00 98.25 78 LYS A O 1
ATOM 644 N N . GLN A 1 79 ? -11.776 1.877 -8.048 1.00 98.25 79 GLN A N 1
ATOM 645 C CA . GLN A 1 79 ? -10.928 3.052 -8.229 1.00 98.25 79 GLN A CA 1
ATOM 646 C C . GLN A 1 79 ? -10.183 3.425 -6.943 1.00 98.25 79 GLN A C 1
ATOM 648 O O . GLN A 1 79 ? -9.012 3.784 -7.019 1.00 98.25 79 GLN A O 1
ATOM 653 N N . LEU A 1 80 ? -10.810 3.307 -5.770 1.00 97.88 80 LEU A N 1
ATOM 654 C CA . LEU A 1 80 ? -10.143 3.569 -4.496 1.00 97.88 80 LEU A CA 1
ATOM 655 C C . LEU A 1 80 ? -9.010 2.580 -4.218 1.00 97.88 80 LEU A C 1
ATOM 657 O O . LEU A 1 80 ? -7.967 3.014 -3.739 1.00 97.88 80 LEU A O 1
ATOM 661 N N . VAL A 1 81 ? -9.162 1.293 -4.547 1.00 98.31 81 VAL A N 1
ATOM 662 C CA . VAL A 1 81 ? -8.057 0.318 -4.457 1.00 98.31 81 VAL A CA 1
ATOM 663 C C . VAL A 1 81 ? -6.889 0.748 -5.343 1.00 98.31 81 VAL A C 1
ATOM 665 O O . VAL A 1 81 ? -5.748 0.818 -4.882 1.00 98.31 81 VAL A O 1
ATOM 668 N N . TRP A 1 82 ? -7.180 1.110 -6.597 1.00 98.12 82 TRP A N 1
ATOM 669 C CA . TRP A 1 82 ? -6.162 1.597 -7.524 1.00 98.12 82 TRP A CA 1
ATOM 670 C C . TRP A 1 82 ? -5.473 2.862 -6.994 1.00 98.12 82 TRP A C 1
ATOM 672 O O . TRP A 1 82 ? -4.250 2.909 -6.923 1.00 98.12 82 TRP A O 1
ATOM 682 N N . ASP A 1 83 ? -6.242 3.868 -6.569 1.00 98.06 83 ASP A N 1
ATOM 683 C CA . ASP A 1 83 ? -5.723 5.147 -6.071 1.00 98.06 83 ASP A CA 1
ATOM 684 C C . ASP A 1 83 ? -4.867 4.959 -4.816 1.00 98.06 83 ASP A C 1
ATOM 686 O O . ASP A 1 83 ? -3.804 5.568 -4.687 1.00 98.06 83 ASP A O 1
ATOM 690 N N . THR A 1 84 ? -5.321 4.103 -3.900 1.00 97.56 84 THR A N 1
ATOM 691 C CA . THR A 1 84 ? -4.633 3.821 -2.639 1.00 97.56 84 THR A CA 1
ATOM 692 C C . THR A 1 84 ? -3.268 3.199 -2.907 1.00 97.56 84 THR A C 1
ATOM 694 O O . THR A 1 84 ? -2.261 3.664 -2.375 1.00 97.56 84 THR A O 1
ATOM 697 N N . ILE A 1 85 ? -3.204 2.205 -3.797 1.00 96.94 85 ILE A N 1
ATOM 698 C CA . ILE A 1 85 ? -1.945 1.553 -4.165 1.00 96.94 85 ILE A CA 1
ATOM 699 C C . ILE A 1 85 ? -1.077 2.467 -5.037 1.00 96.94 85 ILE A C 1
ATOM 701 O O . ILE A 1 85 ? 0.125 2.541 -4.821 1.00 96.94 85 ILE A O 1
ATOM 705 N N . ALA A 1 86 ? -1.631 3.215 -5.986 1.00 95.38 86 ALA A N 1
ATOM 706 C CA . ALA A 1 86 ? -0.831 4.086 -6.847 1.00 95.38 86 ALA A CA 1
ATOM 707 C C . ALA A 1 86 ? -0.148 5.224 -6.065 1.00 95.38 86 ALA A C 1
ATOM 709 O O . ALA A 1 86 ? 0.916 5.702 -6.462 1.00 95.38 86 ALA A O 1
ATOM 710 N N . LEU A 1 87 ? -0.753 5.665 -4.956 1.00 94.88 87 LEU A N 1
ATOM 711 C CA . LEU A 1 87 ? -0.305 6.827 -4.186 1.00 94.88 87 LEU A CA 1
ATOM 712 C C . LEU A 1 87 ? 0.393 6.478 -2.866 1.00 94.88 87 LEU A C 1
ATOM 714 O O . LEU A 1 87 ? 0.905 7.391 -2.217 1.00 94.88 87 LEU A O 1
ATOM 718 N N . HIS A 1 88 ? 0.469 5.201 -2.471 1.00 92.88 88 HIS A N 1
ATOM 719 C CA . HIS A 1 88 ? 0.972 4.798 -1.147 1.00 92.88 88 HIS A CA 1
ATOM 720 C C . HIS A 1 88 ? 2.404 5.277 -0.847 1.00 92.88 88 HIS A C 1
ATOM 722 O O . HIS A 1 88 ? 2.750 5.526 0.305 1.00 92.88 88 HIS A O 1
ATOM 728 N N . SER A 1 89 ? 3.240 5.439 -1.879 1.00 88.44 89 SER A N 1
ATOM 729 C CA . SER A 1 89 ? 4.625 5.913 -1.762 1.00 88.44 89 S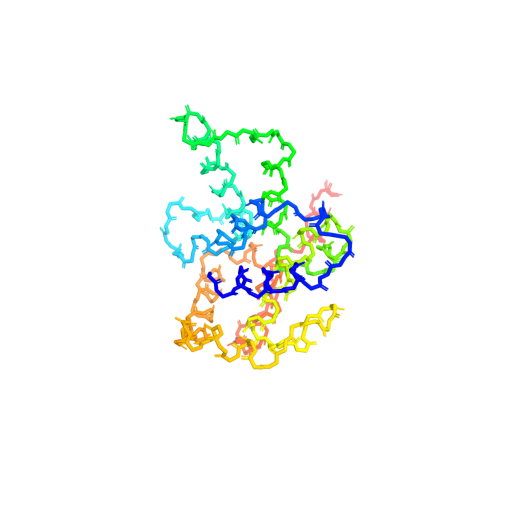ER A CA 1
ATOM 730 C C . SER A 1 89 ? 4.768 7.439 -1.874 1.00 88.44 89 SER A C 1
ATOM 732 O O . SER A 1 89 ? 5.885 7.961 -1.833 1.00 88.44 89 SER A O 1
ATOM 734 N N . THR A 1 90 ? 3.655 8.169 -2.034 1.00 90.44 90 THR A N 1
ATOM 735 C CA . THR A 1 90 ? 3.621 9.625 -2.247 1.00 90.44 90 THR A CA 1
ATOM 736 C C . THR A 1 90 ? 2.752 10.322 -1.186 1.00 90.44 90 THR A C 1
ATOM 738 O O . THR A 1 90 ? 1.658 10.810 -1.493 1.00 90.44 90 THR A O 1
ATOM 741 N N . PRO A 1 91 ? 3.227 10.425 0.075 1.00 87.50 91 PRO A N 1
ATOM 742 C CA . PRO A 1 91 ? 2.443 10.985 1.179 1.00 87.50 91 PRO A CA 1
ATOM 743 C C . PRO A 1 91 ? 1.940 12.408 0.916 1.00 87.50 91 PRO A C 1
ATOM 745 O O . PRO A 1 91 ? 0.822 12.748 1.292 1.00 87.50 91 PRO A O 1
ATOM 748 N N . SER A 1 92 ? 2.732 13.229 0.219 1.00 89.31 92 SER A N 1
ATOM 749 C CA . SER A 1 92 ? 2.382 14.614 -0.125 1.00 89.31 92 SER A CA 1
ATOM 750 C C . SER A 1 92 ? 1.117 14.747 -0.977 1.00 89.31 92 SER A C 1
ATOM 752 O O . SER A 1 92 ? 0.545 15.831 -1.020 1.00 89.31 92 SER A O 1
ATOM 754 N N . ILE A 1 93 ? 0.675 13.668 -1.632 1.00 92.56 93 ILE A N 1
ATOM 755 C CA . ILE A 1 93 ? -0.601 13.596 -2.353 1.00 92.56 93 ILE A CA 1
ATOM 756 C C . ILE A 1 93 ? -1.607 12.757 -1.560 1.00 92.56 93 ILE A C 1
ATOM 758 O O . ILE A 1 93 ? -2.736 13.197 -1.354 1.00 92.56 93 ILE A O 1
ATOM 762 N N . ALA A 1 94 ? -1.203 11.571 -1.090 1.00 92.69 94 ALA A N 1
ATOM 763 C CA . ALA A 1 94 ? -2.095 10.611 -0.438 1.00 92.69 94 ALA A CA 1
ATOM 764 C C . ALA A 1 94 ? -2.840 11.198 0.773 1.00 92.69 94 ALA A C 1
ATOM 766 O O . ALA A 1 94 ? -4.030 10.938 0.942 1.00 92.69 94 ALA A O 1
ATOM 767 N N . MET A 1 95 ? -2.174 12.044 1.570 1.00 90.38 95 MET A N 1
ATOM 768 C CA . MET A 1 95 ? -2.762 12.675 2.761 1.00 90.38 95 MET A CA 1
ATOM 769 C C . MET A 1 95 ? -3.913 13.649 2.458 1.00 90.38 95 MET A C 1
ATOM 771 O O . MET A 1 95 ? -4.700 13.946 3.351 1.00 90.38 95 MET A O 1
ATOM 775 N N . TYR A 1 96 ? -4.024 14.146 1.223 1.00 92.69 96 TYR A N 1
ATOM 776 C CA . TYR A 1 96 ? -5.069 15.092 0.805 1.00 92.69 96 TYR A CA 1
ATOM 777 C C . TYR A 1 96 ? -6.175 14.433 -0.029 1.00 92.69 96 TYR A C 1
ATOM 779 O O . TYR A 1 96 ? -7.039 15.124 -0.573 1.00 92.69 96 TYR A O 1
ATOM 787 N N . LYS A 1 97 ? -6.134 13.105 -0.171 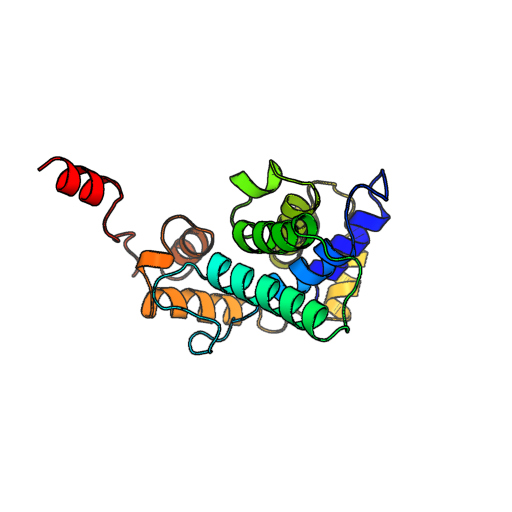1.00 94.56 97 LYS A N 1
ATOM 788 C CA . LYS A 1 97 ? -7.127 12.322 -0.907 1.00 94.56 97 LYS A CA 1
ATOM 789 C C . LYS A 1 97 ? -8.144 11.692 0.068 1.00 94.56 97 LYS A C 1
ATOM 791 O O . LYS A 1 97 ? -8.301 12.172 1.187 1.00 94.56 97 LYS A O 1
ATOM 796 N N . GLN A 1 98 ? -8.909 10.676 -0.346 1.00 94.81 98 GLN A N 1
ATOM 797 C CA . GLN A 1 98 ? -9.856 10.000 0.542 1.00 94.81 98 GLN A CA 1
ATOM 798 C C . GLN A 1 98 ? -9.139 9.387 1.761 1.00 94.81 98 GLN A C 1
ATOM 800 O O . GLN A 1 98 ? -8.004 8.927 1.620 1.00 94.81 98 GLN A O 1
ATOM 805 N N . PRO A 1 99 ? -9.798 9.302 2.933 1.00 93.50 99 PRO A N 1
ATOM 806 C CA . PRO A 1 99 ? -9.170 8.842 4.174 1.00 93.50 99 PRO A CA 1
ATOM 807 C C . PRO A 1 99 ? -8.432 7.498 4.069 1.00 93.50 99 PRO A C 1
ATOM 809 O O . PRO A 1 99 ? -7.327 7.369 4.591 1.00 93.50 99 PRO A O 1
ATOM 812 N N . VAL A 1 100 ? -8.977 6.526 3.326 1.00 94.94 100 VAL A N 1
ATOM 813 C CA . VAL A 1 100 ? -8.328 5.218 3.110 1.00 94.94 100 VAL A CA 1
ATOM 814 C C . VAL A 1 100 ? -6.984 5.327 2.375 1.00 94.94 100 VAL A C 1
ATOM 816 O O . VAL A 1 100 ? -6.046 4.606 2.704 1.00 94.94 100 VAL A O 1
ATOM 819 N N . VAL A 1 101 ? -6.856 6.281 1.446 1.00 95.69 101 VAL A N 1
ATOM 820 C CA . VAL A 1 101 ? -5.627 6.518 0.672 1.00 95.69 101 VAL A CA 1
ATOM 821 C C . VAL A 1 101 ? -4.516 7.031 1.589 1.00 95.69 101 VAL A C 1
ATOM 823 O O . VAL A 1 101 ? -3.392 6.530 1.551 1.00 95.69 101 VAL A O 1
ATOM 826 N N . GLY A 1 102 ? -4.835 8.001 2.449 1.00 93.88 102 GLY A N 1
ATOM 827 C CA . GLY A 1 102 ? -3.894 8.527 3.439 1.00 93.88 102 GLY A CA 1
ATOM 828 C C . GLY A 1 102 ? -3.527 7.496 4.509 1.00 93.88 102 GLY A C 1
ATOM 829 O O . GLY A 1 102 ? -2.354 7.369 4.863 1.00 93.88 102 GLY A O 1
ATOM 830 N N . LEU A 1 103 ? -4.511 6.724 4.983 1.00 94.31 103 LEU A N 1
ATOM 831 C CA . LEU A 1 103 ? -4.322 5.710 6.019 1.00 94.31 103 LEU A CA 1
ATOM 832 C C . LEU A 1 103 ? -3.341 4.615 5.589 1.00 94.31 103 LEU A C 1
ATOM 834 O O . LEU A 1 103 ? -2.426 4.307 6.350 1.00 94.31 103 LEU A O 1
ATOM 838 N N . VAL A 1 104 ? -3.485 4.067 4.376 1.00 95.50 104 VAL A N 1
ATOM 839 C CA . VAL A 1 104 ? -2.574 3.017 3.884 1.00 95.50 104 VAL A CA 1
ATOM 840 C C . VAL A 1 104 ? -1.136 3.537 3.759 1.00 95.50 104 VAL A C 1
ATOM 842 O O . VAL A 1 104 ? -0.184 2.846 4.117 1.00 95.50 104 VAL A O 1
ATOM 845 N N . GLY A 1 105 ? -0.947 4.789 3.335 1.00 91.69 105 GLY A N 1
ATOM 846 C CA . GLY A 1 105 ? 0.378 5.417 3.363 1.00 91.69 105 GLY A CA 1
ATOM 847 C C . GLY A 1 105 ? 0.956 5.521 4.784 1.00 91.69 105 GLY A C 1
ATOM 848 O O . GLY A 1 105 ? 2.137 5.240 5.000 1.00 91.69 105 GLY A O 1
ATOM 849 N N . ALA A 1 106 ? 0.125 5.880 5.766 1.00 91.12 106 ALA A N 1
ATOM 850 C CA . ALA A 1 106 ? 0.536 6.029 7.161 1.00 91.12 106 ALA A CA 1
ATOM 851 C C . ALA A 1 106 ? 0.900 4.697 7.837 1.00 91.12 106 ALA A C 1
ATOM 853 O O . ALA A 1 106 ? 1.905 4.622 8.540 1.00 91.12 106 ALA A O 1
ATOM 854 N N . GLU A 1 107 ? 0.144 3.623 7.616 1.00 94.00 107 GLU A N 1
ATOM 855 C CA . GLU A 1 107 ? 0.469 2.304 8.182 1.00 94.00 107 GLU A CA 1
ATOM 856 C C . GLU A 1 107 ? 1.742 1.695 7.573 1.00 94.00 107 GLU A C 1
ATOM 858 O O . GLU A 1 107 ? 2.495 1.023 8.280 1.00 94.00 107 GLU A O 1
ATOM 863 N N . ILE A 1 108 ? 2.020 1.967 6.290 1.00 92.12 108 ILE A N 1
ATOM 864 C CA . ILE A 1 108 ? 3.279 1.585 5.644 1.00 92.12 108 ILE A CA 1
ATOM 865 C C . ILE A 1 108 ? 4.418 2.362 6.298 1.00 92.12 108 ILE A C 1
ATOM 867 O O . ILE A 1 108 ? 5.430 1.770 6.677 1.00 92.12 108 ILE A O 1
ATOM 871 N N . ALA A 1 109 ? 4.247 3.672 6.510 1.00 89.31 109 ALA A N 1
ATOM 872 C CA . ALA A 1 109 ? 5.218 4.467 7.254 1.00 89.31 109 ALA A CA 1
ATOM 873 C C . ALA A 1 109 ? 5.457 3.889 8.657 1.00 89.31 109 ALA A C 1
ATOM 875 O O . ALA A 1 109 ? 6.617 3.715 9.029 1.00 89.31 109 ALA A O 1
ATOM 876 N N . SER A 1 110 ? 4.401 3.489 9.373 1.00 92.25 110 SER A N 1
ATOM 877 C CA . SER A 1 110 ? 4.495 2.851 10.693 1.00 92.25 110 SER A CA 1
ATOM 878 C C . SER A 1 110 ? 5.232 1.520 10.657 1.00 92.25 110 SER A C 1
ATOM 880 O O . SER A 1 110 ? 6.006 1.230 11.569 1.00 92.25 110 SER A O 1
ATOM 882 N N . ASP A 1 111 ? 5.099 0.733 9.590 1.00 92.50 111 ASP A N 1
ATOM 883 C CA . ASP A 1 111 ? 5.870 -0.501 9.447 1.00 92.50 111 ASP A CA 1
ATOM 884 C C . ASP A 1 111 ? 7.382 -0.237 9.340 1.00 92.50 111 ASP A C 1
ATOM 886 O O . ASP A 1 111 ? 8.200 -0.938 9.948 1.00 92.50 111 ASP A O 1
ATOM 890 N N . PHE A 1 112 ? 7.770 0.824 8.630 1.00 86.06 112 PHE A N 1
ATOM 891 C CA . PHE A 1 112 ? 9.172 1.207 8.474 1.00 86.06 112 PHE A CA 1
ATOM 892 C C . PHE A 1 112 ? 9.739 1.963 9.680 1.00 86.06 112 PHE A C 1
ATOM 894 O O . PHE A 1 112 ? 10.850 1.644 10.112 1.00 86.06 112 PHE A O 1
ATOM 901 N N . GLN A 1 113 ? 8.996 2.937 10.204 1.00 87.06 113 GLN A N 1
ATOM 902 C CA . GLN A 1 113 ? 9.462 3.984 11.124 1.00 87.06 113 GLN A CA 1
ATOM 903 C C . GLN A 1 113 ? 8.964 3.795 12.566 1.00 87.06 113 GLN A C 1
ATOM 905 O O . GLN A 1 113 ? 9.492 4.423 13.483 1.00 87.06 113 GLN A O 1
ATOM 910 N N . GLY A 1 114 ? 8.009 2.890 12.780 1.00 90.06 114 GLY A N 1
ATOM 911 C CA . GLY A 1 114 ? 7.391 2.621 14.074 1.00 90.06 114 GLY A CA 1
ATOM 912 C C . GLY A 1 114 ? 6.168 3.503 14.358 1.00 90.06 114 GLY A C 1
ATOM 913 O O . GLY A 1 114 ? 5.828 4.379 13.568 1.00 90.06 114 GLY A O 1
ATOM 914 N N . PRO A 1 115 ? 5.502 3.306 15.507 1.00 93.38 115 PRO A N 1
ATOM 915 C CA . PRO A 1 115 ? 4.204 3.918 15.810 1.00 93.38 115 PRO A CA 1
ATOM 916 C C . PRO A 1 115 ? 4.156 5.442 15.775 1.00 93.38 115 PRO A C 1
ATOM 918 O O . PRO A 1 115 ? 3.112 6.013 15.500 1.00 93.38 115 PRO A O 1
ATOM 921 N N . ASN A 1 116 ? 5.285 6.114 16.002 1.00 91.00 116 ASN A N 1
ATOM 922 C CA . ASN A 1 116 ? 5.346 7.576 16.006 1.00 91.00 116 ASN A CA 1
ATOM 923 C C . ASN A 1 116 ? 5.081 8.211 14.626 1.00 91.00 116 ASN A C 1
ATOM 925 O O . ASN A 1 116 ? 4.923 9.426 14.555 1.00 91.00 116 ASN A O 1
ATOM 929 N N . SER A 1 117 ? 5.068 7.433 13.535 1.00 87.44 117 SER A N 1
ATOM 930 C CA . SER A 1 117 ? 4.667 7.930 12.212 1.00 87.44 117 SER A CA 1
ATOM 931 C C . SER A 1 117 ? 3.163 7.848 11.947 1.00 87.44 117 SER A C 1
ATOM 933 O O . SER A 1 117 ? 2.719 8.323 10.904 1.00 87.44 117 SER A O 1
ATOM 935 N N . ASP A 1 118 ? 2.379 7.252 12.849 1.00 91.56 118 ASP A N 1
ATOM 936 C CA . ASP A 1 118 ? 0.920 7.308 12.787 1.00 91.56 118 ASP A CA 1
ATOM 937 C C . ASP A 1 118 ? 0.451 8.758 13.033 1.00 91.56 118 ASP A C 1
ATOM 939 O O . ASP A 1 118 ? 0.634 9.277 14.138 1.00 91.56 118 ASP A O 1
ATOM 943 N N . PRO A 1 119 ? -0.183 9.425 12.049 1.00 86.38 119 PRO A N 1
ATOM 944 C CA . PRO A 1 119 ? -0.629 10.810 12.188 1.00 86.38 119 PRO A CA 1
ATOM 945 C C . PRO A 1 119 ? -1.748 10.980 13.222 1.00 86.38 119 PRO A C 1
ATOM 947 O O . PRO A 1 119 ? -2.006 12.097 13.665 1.00 86.38 119 PRO A O 1
ATOM 950 N N . THR A 1 120 ? -2.421 9.893 13.606 1.00 90.06 120 THR A N 1
ATOM 951 C CA . THR A 1 120 ? -3.480 9.906 14.620 1.00 90.06 120 THR A CA 1
ATOM 952 C C . THR A 1 120 ? -2.929 9.757 16.039 1.00 90.06 120 THR A C 1
ATOM 954 O O . THR A 1 120 ? -3.617 10.102 16.998 1.00 90.06 120 THR A O 1
ATOM 957 N N . GLY A 1 121 ? -1.695 9.258 16.184 1.00 92.69 121 GLY A N 1
ATOM 958 C CA . GLY A 1 121 ? -1.073 8.966 17.476 1.00 92.69 121 GLY A CA 1
ATOM 959 C C . GLY A 1 121 ? -1.781 7.867 18.278 1.00 92.69 121 GLY A C 1
ATOM 960 O O . GLY A 1 121 ? -1.657 7.837 19.502 1.00 92.69 121 GLY A O 1
ATOM 961 N N . THR A 1 122 ? -2.553 6.994 17.623 1.00 94.00 122 THR A N 1
ATOM 962 C CA . THR A 1 122 ? -3.364 5.958 18.285 1.00 94.00 122 THR A CA 1
ATOM 963 C C . THR A 1 122 ? -2.672 4.597 18.343 1.00 94.00 122 THR A C 1
ATOM 965 O O . THR A 1 122 ? -2.972 3.794 19.237 1.00 94.00 122 THR A O 1
ATOM 968 N N . LEU A 1 123 ? -1.738 4.326 17.426 1.00 95.81 123 LEU A N 1
ATOM 969 C CA . LEU A 1 123 ? -0.932 3.110 17.429 1.00 95.81 123 LEU A CA 1
ATOM 970 C C . LEU A 1 123 ? 0.097 3.145 18.569 1.00 95.81 123 LEU A C 1
ATOM 972 O O . LEU A 1 123 ? 0.890 4.077 18.688 1.00 95.81 123 LEU A O 1
ATOM 976 N N . THR A 1 124 ? 0.116 2.107 19.404 1.00 97.31 124 THR A N 1
ATOM 977 C CA . THR A 1 124 ? 1.048 2.018 20.539 1.00 97.31 124 THR A CA 1
ATOM 978 C C . THR A 1 124 ? 2.253 1.129 20.231 1.00 97.31 124 THR A C 1
ATOM 980 O O . THR A 1 124 ? 2.214 0.268 19.349 1.00 97.31 124 THR A O 1
ATOM 983 N N . TRP A 1 125 ? 3.336 1.292 20.997 1.00 97.50 125 TRP A N 1
ATOM 984 C CA . TRP A 1 125 ? 4.503 0.405 20.907 1.00 97.50 125 TRP A CA 1
ATOM 985 C C . TRP A 1 125 ? 4.189 -1.038 21.306 1.00 97.50 125 TRP A C 1
ATOM 987 O O . TRP A 1 125 ? 4.725 -1.957 20.691 1.00 97.50 125 TRP A O 1
ATOM 997 N N . ASP A 1 126 ? 3.305 -1.262 22.277 1.00 98.12 126 ASP A N 1
ATOM 998 C CA . ASP A 1 126 ? 2.928 -2.617 22.695 1.00 98.12 126 ASP A CA 1
ATOM 999 C C . ASP A 1 126 ? 2.198 -3.366 21.575 1.00 98.12 126 ASP A C 1
ATOM 1001 O O . ASP A 1 126 ? 2.530 -4.512 21.264 1.00 98.12 126 ASP A O 1
ATOM 1005 N N . GLU A 1 127 ? 1.266 -2.700 20.896 1.00 98.00 127 GLU A N 1
ATOM 1006 C CA . GLU A 1 127 ? 0.587 -3.256 19.723 1.00 98.00 127 GLU A CA 1
ATOM 1007 C C . GLU A 1 127 ? 1.539 -3.472 18.555 1.00 98.00 127 GLU A C 1
ATOM 1009 O O . GLU A 1 127 ? 1.488 -4.511 17.895 1.00 98.00 127 GLU A O 1
ATOM 1014 N N . TYR A 1 128 ? 2.444 -2.519 18.326 1.00 97.19 128 TYR A N 1
ATOM 1015 C CA . TYR A 1 128 ? 3.468 -2.651 17.302 1.00 97.19 128 TYR A CA 1
ATOM 1016 C C . TYR A 1 128 ? 4.313 -3.906 17.509 1.00 97.19 128 TYR A C 1
ATOM 1018 O O . TYR A 1 128 ? 4.467 -4.724 16.599 1.00 97.19 128 TYR A O 1
ATOM 1026 N N . HIS A 1 129 ? 4.812 -4.101 18.730 1.00 97.50 129 HIS A N 1
ATOM 1027 C CA . HIS A 1 129 ? 5.589 -5.279 19.087 1.00 97.50 129 HIS A CA 1
ATOM 1028 C C . HIS A 1 129 ? 4.762 -6.565 19.014 1.00 97.50 129 HIS A C 1
ATOM 1030 O O . HIS A 1 129 ? 5.290 -7.588 18.578 1.00 97.50 129 HIS A O 1
ATOM 1036 N N . ALA A 1 130 ? 3.476 -6.535 19.377 1.00 98.06 130 ALA A N 1
ATOM 1037 C CA . ALA A 1 130 ? 2.590 -7.689 19.244 1.00 98.06 130 ALA A CA 1
ATOM 1038 C C . ALA A 1 130 ? 2.420 -8.116 17.775 1.00 98.06 130 ALA A C 1
ATOM 1040 O O . ALA A 1 130 ? 2.574 -9.298 17.455 1.00 98.06 130 ALA A O 1
ATOM 1041 N N . VAL A 1 131 ? 2.187 -7.162 16.868 1.00 97.81 131 VAL A N 1
ATOM 1042 C CA . VAL A 1 131 ? 2.084 -7.428 15.424 1.00 97.81 131 VAL A CA 1
ATOM 1043 C C . VAL A 1 131 ? 3.415 -7.918 14.858 1.00 97.81 131 VAL A C 1
ATOM 1045 O O . VAL A 1 131 ? 3.431 -8.919 14.147 1.00 97.81 131 VAL A O 1
ATOM 1048 N N . VAL A 1 132 ? 4.542 -7.277 15.192 1.00 95.75 132 VAL A N 1
ATOM 1049 C CA . VAL A 1 132 ? 5.876 -7.707 14.728 1.00 95.75 132 VAL A CA 1
ATOM 1050 C C . VAL A 1 132 ? 6.240 -9.094 15.260 1.00 95.75 132 VAL A C 1
ATOM 1052 O O . VAL A 1 132 ? 6.875 -9.870 14.550 1.00 95.75 132 VAL A O 1
ATOM 1055 N N . LYS A 1 133 ? 5.811 -9.447 16.475 1.00 97.00 133 LYS A N 1
ATOM 1056 C CA . LYS A 1 133 ? 5.985 -10.794 17.027 1.00 97.00 133 LYS A CA 1
ATOM 1057 C C . LYS A 1 133 ? 5.191 -11.839 16.238 1.00 97.00 133 LYS A C 1
ATOM 1059 O O . LYS A 1 133 ? 5.717 -12.919 15.989 1.00 97.00 133 LYS A O 1
ATOM 1064 N N . GLY A 1 134 ? 3.950 -11.531 15.851 1.00 97.25 134 GLY A N 1
ATOM 1065 C CA . GLY A 1 134 ? 3.112 -12.421 15.036 1.00 97.25 134 GLY A CA 1
ATOM 1066 C C . GLY A 1 134 ? 3.542 -12.501 13.566 1.00 97.25 134 GLY A C 1
ATOM 1067 O O . GLY A 1 134 ? 3.432 -13.554 12.946 1.00 97.25 134 GLY A O 1
ATOM 1068 N N . PHE A 1 135 ? 4.081 -11.407 13.025 1.00 95.75 135 PHE A N 1
ATOM 1069 C CA . PHE A 1 135 ? 4.528 -11.277 11.638 1.00 95.75 135 PHE A CA 1
ATOM 1070 C C . PHE A 1 135 ? 5.955 -10.704 11.581 1.00 95.75 135 PHE A C 1
ATOM 1072 O O . PHE A 1 135 ? 6.127 -9.521 11.267 1.00 95.75 135 PHE A O 1
ATOM 1079 N N . PRO A 1 136 ? 6.992 -11.518 11.862 1.00 93.81 136 PRO A N 1
ATOM 1080 C CA . PRO A 1 136 ? 8.378 -11.058 11.937 1.00 93.81 136 PRO A CA 1
ATOM 1081 C C . PRO A 1 136 ? 8.825 -10.242 10.719 1.00 93.81 136 PRO A C 1
ATOM 1083 O O . PRO A 1 136 ? 8.460 -10.536 9.580 1.00 93.81 136 PRO A O 1
ATOM 1086 N N . ARG A 1 137 ? 9.649 -9.210 10.949 1.00 86.75 137 ARG A N 1
ATOM 1087 C CA . ARG A 1 137 ? 10.171 -8.346 9.871 1.00 86.75 137 ARG A CA 1
ATOM 1088 C C . ARG A 1 137 ? 11.155 -9.066 8.947 1.00 86.75 137 ARG A C 1
ATOM 1090 O O . ARG A 1 137 ? 11.275 -8.657 7.799 1.00 86.75 137 ARG A O 1
ATOM 1097 N N . LEU A 1 138 ? 11.808 -10.135 9.416 1.00 90.94 138 LEU A N 1
ATOM 1098 C CA . LEU A 1 138 ? 12.882 -10.822 8.684 1.00 90.94 138 LEU A CA 1
ATOM 1099 C C . LEU A 1 138 ? 13.922 -9.795 8.175 1.00 90.94 138 LEU A C 1
ATOM 1101 O O . LEU A 1 138 ? 14.137 -8.771 8.826 1.00 90.94 138 LEU A O 1
ATOM 1105 N N . ASP A 1 139 ? 14.550 -10.031 7.023 1.00 85.62 139 ASP A N 1
ATOM 1106 C CA . ASP A 1 139 ? 15.435 -9.056 6.369 1.00 85.62 139 ASP A CA 1
ATOM 1107 C C . ASP A 1 139 ? 14.651 -8.057 5.494 1.00 85.62 139 ASP A C 1
ATOM 1109 O O . ASP A 1 139 ? 14.893 -7.911 4.295 1.00 85.62 139 ASP A O 1
ATOM 1113 N N . LEU A 1 140 ? 13.662 -7.373 6.081 1.00 83.44 140 LEU A N 1
ATOM 1114 C CA . LEU A 1 140 ? 12.844 -6.392 5.356 1.00 83.44 140 LEU A CA 1
ATOM 1115 C C . LEU A 1 140 ? 13.709 -5.317 4.685 1.00 83.44 140 LEU A C 1
ATOM 1117 O O . LEU A 1 140 ? 13.483 -4.971 3.529 1.00 83.44 140 LEU A O 1
ATOM 1121 N N . ALA A 1 141 ? 14.699 -4.787 5.408 1.00 79.38 141 ALA A N 1
ATOM 1122 C CA . ALA A 1 141 ? 15.551 -3.715 4.906 1.00 79.38 141 ALA A CA 1
ATOM 1123 C C . ALA A 1 141 ? 16.410 -4.173 3.716 1.00 79.38 141 ALA A C 1
ATOM 1125 O O . ALA A 1 141 ? 16.477 -3.465 2.708 1.00 79.38 141 ALA A O 1
ATOM 1126 N N . GLY A 1 142 ? 17.033 -5.355 3.803 1.00 79.12 142 GLY A N 1
ATOM 1127 C CA . GLY A 1 142 ? 17.800 -5.929 2.699 1.00 79.12 142 GLY A CA 1
ATOM 1128 C C . GLY A 1 142 ? 16.924 -6.272 1.495 1.00 79.12 142 GLY A C 1
ATOM 1129 O O . GLY A 1 142 ? 17.284 -5.938 0.364 1.00 79.12 142 GLY A O 1
ATOM 1130 N N . GLY A 1 143 ? 15.737 -6.842 1.728 1.00 84.25 143 GLY A N 1
ATOM 1131 C CA . GLY A 1 143 ? 14.756 -7.150 0.685 1.00 84.25 143 GLY A CA 1
ATOM 1132 C C . GLY A 1 143 ? 14.300 -5.910 -0.086 1.00 84.25 143 GLY A C 1
ATOM 1133 O O . GLY A 1 143 ? 14.445 -5.855 -1.309 1.00 84.25 143 GLY A O 1
ATOM 1134 N N . VAL A 1 144 ? 13.841 -4.877 0.626 1.00 83.38 144 VAL A N 1
ATOM 1135 C CA . VAL A 1 144 ? 13.416 -3.598 0.029 1.00 83.38 144 VAL A CA 1
ATOM 1136 C C . VAL A 1 144 ? 14.560 -2.959 -0.755 1.00 83.38 144 VAL A C 1
ATOM 1138 O O . VAL A 1 144 ? 14.369 -2.538 -1.897 1.00 83.38 144 VAL A O 1
ATOM 1141 N N . ARG A 1 145 ? 15.778 -2.944 -0.192 1.00 81.19 145 ARG A N 1
ATOM 1142 C CA . ARG A 1 145 ? 16.963 -2.425 -0.891 1.00 81.19 145 ARG A CA 1
ATOM 1143 C C . ARG A 1 145 ? 17.210 -3.174 -2.199 1.00 81.19 145 ARG A C 1
ATOM 1145 O O . ARG A 1 145 ? 17.458 -2.532 -3.217 1.00 81.19 145 ARG A O 1
ATOM 1152 N N . LYS A 1 146 ? 17.155 -4.508 -2.185 1.00 84.31 146 LYS A N 1
ATOM 1153 C CA . LYS A 1 146 ? 17.374 -5.341 -3.377 1.00 84.31 146 LYS A CA 1
ATOM 1154 C C . LYS A 1 146 ? 16.357 -5.023 -4.474 1.00 84.31 146 LYS A C 1
ATOM 1156 O O . LYS A 1 146 ? 16.750 -4.853 -5.623 1.00 84.31 146 LYS A O 1
ATOM 1161 N N . ILE A 1 147 ? 15.082 -4.904 -4.116 1.00 83.50 147 ILE A N 1
ATOM 1162 C CA . ILE A 1 147 ? 13.991 -4.652 -5.067 1.00 83.50 147 ILE A CA 1
ATOM 1163 C C . ILE A 1 147 ? 14.110 -3.264 -5.691 1.00 83.50 147 ILE A C 1
ATOM 1165 O O . ILE A 1 147 ? 14.088 -3.133 -6.913 1.00 83.50 147 ILE A O 1
ATOM 1169 N N . ILE A 1 148 ? 14.302 -2.232 -4.866 1.00 80.62 148 ILE A N 1
ATOM 1170 C CA . ILE A 1 148 ? 14.437 -0.854 -5.350 1.00 80.62 148 ILE A CA 1
ATOM 1171 C C . ILE A 1 148 ? 15.654 -0.726 -6.271 1.00 80.62 148 ILE A C 1
ATOM 1173 O O . ILE A 1 148 ? 15.542 -0.153 -7.352 1.00 80.62 148 ILE A O 1
ATOM 1177 N N . CYS A 1 149 ? 16.797 -1.300 -5.881 1.00 81.19 149 CYS A N 1
ATOM 1178 C CA . CYS A 1 149 ? 17.980 -1.369 -6.738 1.00 81.19 149 CYS A CA 1
ATOM 1179 C C . CYS A 1 149 ? 17.686 -2.085 -8.066 1.00 81.19 149 CYS A C 1
ATOM 1181 O O . CYS A 1 149 ? 18.074 -1.591 -9.118 1.00 81.19 149 CYS A O 1
ATOM 1183 N N . GLY A 1 150 ? 16.945 -3.195 -8.036 1.00 83.12 150 GLY A N 1
ATOM 1184 C CA . GLY A 1 150 ? 16.544 -3.916 -9.243 1.00 83.12 150 GLY A CA 1
ATOM 1185 C C . GLY A 1 150 ? 15.702 -3.072 -10.206 1.00 83.12 150 GLY A C 1
ATOM 1186 O O . GLY A 1 150 ? 15.931 -3.125 -11.413 1.00 83.12 150 GLY A O 1
ATOM 1187 N N . PHE A 1 151 ? 14.771 -2.253 -9.707 1.00 82.88 151 PHE A N 1
ATOM 1188 C CA . PHE A 1 151 ? 13.978 -1.355 -10.560 1.00 82.88 151 PHE A CA 1
ATOM 1189 C C . PHE A 1 151 ? 14.802 -0.236 -11.194 1.00 82.88 151 PHE A C 1
ATOM 1191 O O . PHE A 1 151 ? 14.522 0.160 -12.322 1.00 82.88 151 PHE A O 1
ATOM 1198 N N . ILE A 1 152 ? 15.832 0.259 -10.509 1.00 79.06 152 ILE A N 1
ATOM 1199 C CA . ILE A 1 152 ? 16.778 1.208 -11.109 1.00 79.06 152 ILE A CA 1
ATOM 1200 C C . ILE A 1 152 ? 17.523 0.557 -12.267 1.00 79.06 152 ILE A C 1
ATOM 1202 O O . ILE A 1 152 ? 17.655 1.162 -13.323 1.00 79.06 152 ILE A O 1
ATOM 1206 N N . ASP A 1 153 ? 18.009 -0.665 -12.053 1.00 81.94 153 ASP A N 1
ATOM 1207 C CA . ASP A 1 153 ? 18.847 -1.356 -13.029 1.00 81.94 153 ASP A CA 1
ATOM 1208 C C . ASP A 1 153 ? 18.035 -1.753 -14.279 1.00 81.94 153 ASP A C 1
ATOM 1210 O O . ASP A 1 153 ? 18.567 -1.772 -15.385 1.00 81.94 153 ASP A O 1
ATOM 1214 N N . THR A 1 154 ? 16.735 -2.026 -14.120 1.00 82.94 154 THR A N 1
ATOM 1215 C CA . THR A 1 154 ? 15.853 -2.519 -15.197 1.00 82.94 154 THR A CA 1
ATOM 1216 C C . THR A 1 154 ? 14.994 -1.440 -15.859 1.00 82.94 154 THR A C 1
ATOM 1218 O O . THR A 1 154 ? 14.775 -1.498 -17.068 1.00 82.94 154 THR A O 1
ATOM 1221 N N . LYS A 1 155 ? 14.506 -0.445 -15.106 1.00 82.94 155 LYS A N 1
ATOM 1222 C CA . LYS A 1 155 ? 13.586 0.597 -15.597 1.00 82.94 155 LYS A CA 1
ATOM 1223 C C . LYS A 1 155 ? 13.819 1.979 -14.957 1.00 82.94 155 LYS A C 1
ATOM 1225 O O . LYS A 1 155 ? 12.892 2.567 -14.385 1.00 82.94 155 LYS A O 1
ATOM 1230 N N . PRO A 1 156 ? 15.024 2.566 -15.101 1.00 80.62 156 PRO A N 1
ATOM 1231 C CA . PRO A 1 156 ? 15.451 3.769 -14.373 1.00 80.62 156 PRO A CA 1
ATOM 1232 C C . PRO A 1 156 ? 14.566 5.001 -14.612 1.00 80.62 156 PRO A C 1
ATOM 1234 O O . PRO A 1 156 ? 14.345 5.797 -13.705 1.00 80.62 156 PRO A O 1
ATOM 1237 N N . ASN A 1 157 ? 13.984 5.150 -15.804 1.00 80.81 157 ASN A N 1
ATOM 1238 C CA . ASN A 1 157 ? 13.099 6.284 -16.099 1.00 80.81 157 ASN A CA 1
ATOM 1239 C C . ASN A 1 157 ? 11.816 6.280 -15.247 1.00 80.81 157 ASN A C 1
ATOM 1241 O O . ASN A 1 157 ? 11.210 7.327 -15.030 1.00 80.81 157 ASN A O 1
ATOM 1245 N N . THR A 1 158 ? 11.410 5.115 -14.734 1.00 82.44 158 THR A N 1
ATOM 1246 C CA . THR A 1 158 ? 10.189 4.952 -13.933 1.00 82.44 158 THR A CA 1
ATOM 1247 C C . THR A 1 158 ? 10.412 5.192 -12.435 1.00 82.44 158 THR A C 1
ATOM 1249 O O . THR A 1 158 ? 9.449 5.261 -11.676 1.00 82.44 158 THR A O 1
ATOM 1252 N N . THR A 1 159 ? 11.663 5.362 -11.992 1.00 75.12 159 THR A N 1
ATOM 1253 C CA . THR A 1 159 ? 12.021 5.586 -10.578 1.00 75.12 159 THR A CA 1
ATOM 1254 C C . THR A 1 159 ? 12.275 7.062 -10.253 1.00 75.12 159 THR A C 1
ATOM 1256 O O . THR A 1 159 ? 12.656 7.410 -9.134 1.00 75.12 159 THR A O 1
ATOM 1259 N N . ILE A 1 160 ? 12.082 7.966 -11.217 1.00 70.50 160 ILE A N 1
ATOM 1260 C CA . ILE A 1 160 ? 12.283 9.407 -11.034 1.00 70.50 160 ILE A CA 1
ATOM 1261 C C . ILE A 1 160 ? 11.024 10.050 -10.441 1.00 70.50 160 ILE A C 1
ATOM 1263 O O . ILE A 1 160 ? 9.912 9.861 -10.938 1.00 70.50 160 ILE A O 1
ATOM 1267 N N . GLY A 1 161 ? 11.209 10.850 -9.383 1.00 66.19 161 GLY A N 1
ATOM 1268 C CA . GLY A 1 161 ? 10.131 11.627 -8.762 1.00 66.19 161 GLY A CA 1
ATOM 1269 C C . GLY A 1 161 ? 9.098 10.796 -7.991 1.00 66.19 161 GLY A C 1
ATOM 1270 O O . GLY A 1 161 ? 7.942 11.206 -7.912 1.00 66.19 161 GLY A O 1
ATOM 1271 N N . ASN A 1 162 ? 9.481 9.628 -7.464 1.00 68.06 162 ASN A N 1
ATOM 1272 C CA . ASN A 1 162 ? 8.652 8.800 -6.577 1.00 68.06 162 ASN A CA 1
ATOM 1273 C C . ASN A 1 162 ? 9.412 8.382 -5.298 1.00 68.06 162 ASN A C 1
ATOM 1275 O O . ASN A 1 162 ? 10.542 8.826 -5.047 1.00 68.06 162 ASN A O 1
ATOM 1279 N N . GLY A 1 163 ? 8.788 7.531 -4.475 1.00 61.44 163 GLY A N 1
ATOM 1280 C CA . GLY A 1 163 ? 9.374 7.02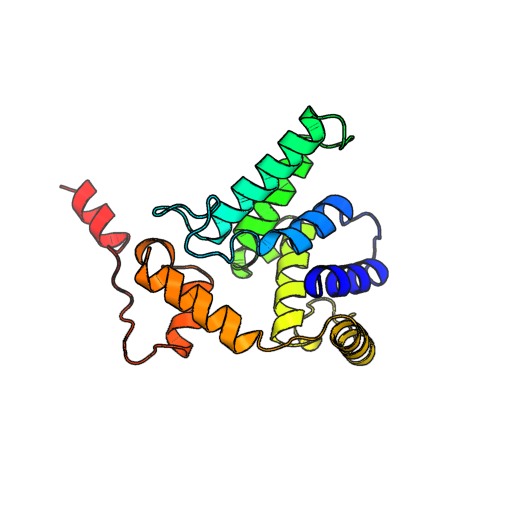3 -3.231 1.00 61.44 163 GLY A CA 1
ATOM 1281 C C . GLY A 1 163 ? 10.682 6.245 -3.432 1.00 61.44 163 GLY A C 1
ATOM 1282 O O . GLY A 1 163 ? 11.575 6.332 -2.587 1.00 61.44 163 GLY A O 1
ATOM 1283 N N . CYS A 1 164 ? 10.863 5.562 -4.573 1.00 59.03 164 CYS A N 1
ATOM 1284 C CA . CYS A 1 164 ? 12.133 4.903 -4.901 1.00 59.03 164 CYS A CA 1
ATOM 1285 C C . CYS A 1 164 ? 13.281 5.908 -4.971 1.00 59.03 164 CYS A C 1
ATOM 1287 O O . CYS A 1 164 ? 14.320 5.661 -4.369 1.00 59.03 164 CYS A O 1
ATOM 1289 N N . ASN A 1 165 ? 13.095 7.053 -5.634 1.00 59.34 165 ASN A N 1
ATOM 1290 C CA . ASN A 1 165 ? 14.147 8.065 -5.775 1.00 59.34 165 ASN A CA 1
ATOM 1291 C C . ASN A 1 165 ? 14.744 8.489 -4.416 1.00 59.34 165 ASN A C 1
ATOM 1293 O O . ASN A 1 165 ? 15.960 8.482 -4.236 1.00 59.34 165 ASN A O 1
ATOM 1297 N N . HIS A 1 166 ? 13.881 8.754 -3.429 1.00 60.41 166 HIS A N 1
ATOM 1298 C CA . HIS A 1 166 ? 14.283 9.171 -2.081 1.00 60.41 166 HIS A CA 1
ATOM 1299 C C . HIS A 1 166 ? 15.053 8.075 -1.328 1.00 60.41 166 HIS A C 1
ATOM 1301 O O . HIS A 1 166 ? 16.001 8.361 -0.595 1.00 60.41 166 HIS A O 1
ATOM 1307 N N . MET A 1 167 ? 14.673 6.810 -1.520 1.00 57.91 167 MET A N 1
ATOM 1308 C CA . MET A 1 167 ? 15.356 5.667 -0.908 1.00 57.91 167 MET A CA 1
ATOM 1309 C C . MET A 1 167 ? 16.708 5.375 -1.577 1.00 57.91 167 MET A C 1
ATOM 1311 O O . MET A 1 167 ? 17.669 4.996 -0.909 1.00 57.91 167 MET A O 1
ATOM 1315 N N . VAL A 1 168 ? 16.822 5.606 -2.884 1.00 54.88 168 VAL A N 1
ATOM 1316 C CA . VAL A 1 168 ? 18.034 5.347 -3.675 1.00 54.88 168 VAL A CA 1
ATOM 1317 C C . VAL A 1 168 ? 19.169 6.301 -3.350 1.00 54.88 168 VAL A C 1
ATOM 1319 O O . VAL A 1 168 ? 20.299 5.840 -3.195 1.00 54.88 168 VAL A O 1
ATOM 1322 N N . VAL A 1 169 ? 18.875 7.591 -3.162 1.00 54.62 169 VAL A N 1
ATOM 1323 C CA . VAL A 1 169 ? 19.876 8.571 -2.703 1.00 54.62 169 VAL A CA 1
ATOM 1324 C C . VAL A 1 169 ? 20.539 8.106 -1.400 1.00 54.62 169 VAL A C 1
ATOM 1326 O O . VAL A 1 169 ? 21.710 8.380 -1.175 1.00 54.62 169 VAL A O 1
ATOM 1329 N N . LYS A 1 170 ? 19.837 7.328 -0.566 1.00 57.44 170 LYS A N 1
ATOM 1330 C CA . LYS A 1 170 ? 20.382 6.751 0.669 1.00 57.44 170 LYS A CA 1
ATOM 1331 C C . LYS A 1 170 ? 21.129 5.423 0.463 1.00 57.44 170 LYS A C 1
ATOM 1333 O O . LYS A 1 170 ? 22.031 5.120 1.238 1.00 57.44 170 LYS A O 1
ATOM 1338 N N . PHE A 1 171 ? 20.774 4.622 -0.547 1.00 55.62 171 PHE A N 1
ATOM 1339 C CA . PHE A 1 171 ? 21.337 3.276 -0.766 1.00 55.62 171 PHE A CA 1
ATOM 1340 C C . PHE A 1 171 ? 22.474 3.187 -1.797 1.00 55.62 171 PHE A C 1
ATOM 1342 O O . PHE A 1 171 ? 23.222 2.204 -1.754 1.00 55.62 171 PHE A O 1
ATOM 1349 N N . ARG A 1 172 ? 22.570 4.157 -2.716 1.00 55.16 172 ARG A N 1
ATOM 1350 C CA . ARG A 1 172 ? 23.536 4.248 -3.832 1.00 55.16 172 ARG A CA 1
ATOM 1351 C C . ARG A 1 172 ? 23.988 5.705 -4.068 1.00 55.16 172 ARG A C 1
ATOM 1353 O O . ARG A 1 172 ? 24.097 6.157 -5.207 1.00 55.16 172 ARG A O 1
ATOM 1360 N N . ALA A 1 173 ? 24.208 6.461 -2.986 1.00 53.41 173 ALA A N 1
ATOM 1361 C CA . ALA A 1 173 ? 24.599 7.882 -3.024 1.00 53.41 173 ALA A CA 1
ATOM 1362 C C . ALA A 1 173 ? 25.843 8.165 -3.894 1.00 53.41 173 ALA A C 1
ATOM 1364 O O . ALA A 1 173 ? 26.027 9.270 -4.388 1.00 53.41 173 ALA A O 1
ATOM 1365 N N . ASP A 1 174 ? 26.695 7.157 -4.058 1.00 44.66 174 ASP A N 1
ATOM 1366 C CA . ASP A 1 174 ? 27.961 7.160 -4.785 1.00 44.66 174 ASP A CA 1
ATOM 1367 C C . ASP A 1 174 ? 27.829 6.861 -6.289 1.00 44.66 174 ASP A C 1
ATOM 1369 O O . ASP A 1 174 ? 28.734 7.180 -7.056 1.00 44.66 174 ASP A O 1
ATOM 1373 N N . THR A 1 175 ? 26.719 6.258 -6.726 1.00 48.44 175 THR A N 1
ATOM 1374 C CA . THR A 1 175 ? 26.562 5.723 -8.094 1.00 48.44 175 THR A CA 1
ATOM 1375 C C . THR A 1 175 ? 25.306 6.204 -8.817 1.00 48.44 175 THR A C 1
ATOM 1377 O O . THR A 1 175 ? 25.190 6.003 -10.025 1.00 48.44 175 THR A O 1
ATOM 1380 N N . TYR A 1 176 ? 24.373 6.868 -8.126 1.00 47.44 176 TYR A N 1
ATOM 1381 C CA . TYR A 1 176 ? 23.119 7.329 -8.719 1.00 47.44 176 TYR A CA 1
ATOM 1382 C C . TYR A 1 176 ? 23.102 8.845 -8.945 1.00 47.44 176 TYR A C 1
ATOM 1384 O O . TYR A 1 176 ? 22.858 9.629 -8.029 1.00 47.44 176 TYR A O 1
ATOM 1392 N N . THR A 1 177 ? 23.321 9.271 -10.189 1.00 50.53 177 THR A N 1
ATOM 1393 C CA . THR A 1 177 ? 22.988 10.629 -10.640 1.00 50.53 177 THR A CA 1
ATOM 1394 C C . THR A 1 177 ? 21.546 10.622 -11.143 1.00 50.53 177 THR A C 1
ATOM 1396 O O . THR A 1 177 ? 21.192 9.806 -11.991 1.00 50.53 177 THR A O 1
ATOM 1399 N N . VAL A 1 178 ? 20.693 11.512 -10.623 1.00 51.75 178 VAL A N 1
ATOM 1400 C CA . VAL A 1 178 ? 19.313 11.680 -11.109 1.00 51.75 178 VAL A CA 1
ATOM 1401 C C . VAL A 1 178 ? 19.369 12.262 -12.525 1.00 51.75 178 VAL A C 1
ATOM 1403 O O . VAL A 1 178 ? 19.357 13.473 -12.700 1.00 51.75 178 VAL A O 1
ATOM 1406 N N . MET A 1 179 ? 19.491 11.403 -13.533 1.00 47.31 179 MET A N 1
ATOM 1407 C CA . MET A 1 179 ? 19.570 11.784 -14.946 1.00 47.31 179 MET A CA 1
ATOM 1408 C C . MET A 1 179 ? 18.706 10.826 -15.774 1.00 47.31 179 MET A C 1
ATOM 1410 O O . MET A 1 179 ? 19.203 9.938 -16.459 1.00 47.31 179 MET A O 1
ATOM 1414 N N . GLY A 1 180 ? 17.387 10.990 -15.691 1.00 49.56 180 GLY A N 1
ATOM 1415 C CA . GLY A 1 180 ? 16.508 10.659 -16.818 1.00 49.56 180 GLY A CA 1
ATOM 1416 C C . GLY A 1 180 ? 16.237 11.928 -17.612 1.00 49.56 180 GLY A C 1
ATOM 1417 O O . GLY A 1 180 ? 16.525 13.018 -17.111 1.00 49.56 180 GLY A O 1
ATOM 1418 N N . ARG A 1 181 ? 15.675 11.806 -18.825 1.00 45.94 181 ARG A N 1
ATOM 1419 C CA . ARG A 1 181 ? 15.301 12.997 -19.601 1.00 45.94 181 ARG A CA 1
ATOM 1420 C C . ARG A 1 181 ? 14.411 13.874 -18.744 1.00 45.94 181 ARG A C 1
ATOM 1422 O O . ARG A 1 181 ? 13.311 13.467 -18.363 1.00 45.94 181 ARG A O 1
ATOM 1429 N N . SER A 1 182 ? 14.919 15.040 -18.376 1.00 50.12 182 SER A N 1
ATOM 1430 C CA . SER A 1 182 ? 14.170 15.944 -17.521 1.00 50.12 182 SER A CA 1
ATOM 1431 C C . SER A 1 182 ? 12.883 16.343 -18.251 1.00 50.12 182 SER A C 1
ATOM 1433 O O . SER A 1 182 ? 12.841 16.398 -19.482 1.00 50.12 182 SER A O 1
ATOM 1435 N N . ALA A 1 183 ? 11.813 16.647 -17.510 1.00 49.03 183 ALA A N 1
ATOM 1436 C CA . ALA A 1 183 ? 10.614 17.246 -18.107 1.00 49.03 183 ALA A CA 1
ATOM 1437 C C . ALA A 1 183 ? 10.969 18.475 -18.971 1.00 49.03 183 ALA A C 1
ATOM 1439 O O . ALA A 1 183 ? 10.312 18.749 -19.970 1.00 49.03 183 ALA A O 1
ATOM 1440 N N . PHE A 1 184 ? 12.067 19.149 -18.622 1.00 41.34 184 PHE A N 1
ATOM 1441 C CA . PHE A 1 184 ? 12.660 20.249 -19.364 1.00 41.34 184 PHE A CA 1
ATOM 1442 C C . PHE A 1 184 ? 13.134 19.849 -20.773 1.00 41.34 184 PHE A C 1
ATOM 1444 O O . PHE A 1 184 ? 12.775 20.519 -21.732 1.00 41.34 184 PHE A O 1
ATOM 1451 N N . GLU A 1 185 ? 13.838 18.725 -20.939 1.00 48.91 185 GLU A N 1
ATOM 1452 C CA . GLU A 1 185 ? 14.271 18.233 -22.261 1.00 48.91 185 GLU A CA 1
ATOM 1453 C C . GLU A 1 185 ? 13.091 17.829 -23.163 1.00 48.91 185 GLU A C 1
ATOM 1455 O O . GLU A 1 185 ? 13.151 17.997 -24.381 1.00 48.91 185 GLU A O 1
ATOM 1460 N N . MET A 1 186 ? 12.000 17.313 -22.582 1.00 49.97 186 MET A N 1
ATOM 1461 C CA . MET A 1 186 ? 10.769 17.017 -23.330 1.00 49.97 186 MET A CA 1
ATOM 1462 C C . MET A 1 186 ? 10.045 18.293 -23.774 1.00 49.97 186 MET A C 1
ATOM 1464 O O . MET A 1 186 ? 9.557 18.357 -24.900 1.00 49.97 186 MET A O 1
ATOM 1468 N N . ILE A 1 187 ? 10.012 19.317 -22.916 1.00 50.03 187 ILE A N 1
ATOM 1469 C CA . ILE A 1 187 ? 9.455 20.633 -23.245 1.00 50.03 187 ILE A CA 1
ATOM 1470 C C . ILE A 1 187 ? 10.303 21.318 -24.326 1.00 50.03 187 ILE A C 1
ATOM 1472 O O . ILE A 1 187 ? 9.747 21.796 -25.308 1.00 50.03 187 ILE A O 1
ATOM 1476 N N . GLU A 1 188 ? 11.635 21.306 -24.221 1.00 54.22 188 GLU A N 1
ATOM 1477 C CA . GLU A 1 188 ? 12.520 21.862 -25.256 1.00 54.22 188 GLU A CA 1
ATOM 1478 C C . GLU A 1 188 ? 12.374 21.154 -26.609 1.00 54.22 188 GLU A C 1
ATOM 1480 O O . GLU A 1 188 ? 12.451 21.802 -27.651 1.00 54.22 188 GLU A O 1
ATOM 1485 N N . ALA A 1 189 ? 12.157 19.835 -26.614 1.00 55.69 189 ALA A N 1
ATOM 1486 C CA . ALA A 1 189 ? 11.922 19.079 -27.841 1.00 55.69 189 ALA A CA 1
ATOM 1487 C C . ALA A 1 189 ? 10.558 19.390 -28.480 1.00 55.69 189 ALA A C 1
ATOM 1489 O O . ALA A 1 189 ? 10.455 19.364 -29.701 1.00 55.69 189 ALA A O 1
ATOM 1490 N N . ALA A 1 190 ? 9.533 19.688 -27.675 1.00 53.97 190 ALA A N 1
ATOM 1491 C CA . ALA A 1 190 ? 8.197 20.057 -28.148 1.00 53.97 190 ALA A CA 1
ATOM 1492 C C . ALA A 1 190 ? 8.089 21.523 -28.612 1.00 53.97 190 ALA A C 1
ATOM 1494 O O . ALA A 1 190 ? 7.129 21.883 -29.289 1.00 53.97 190 ALA A O 1
ATOM 1495 N N . LEU A 1 191 ? 9.049 22.368 -28.227 1.00 63.94 191 LEU A N 1
ATOM 1496 C CA . LEU A 1 191 ? 9.137 23.780 -28.613 1.00 63.94 191 LEU A CA 1
ATOM 1497 C C . LEU A 1 191 ? 9.998 24.019 -29.873 1.00 63.94 191 LEU A C 1
ATOM 1499 O O . LEU A 1 191 ? 10.214 25.175 -30.241 1.00 63.94 191 LEU A O 1
ATOM 1503 N N . LYS A 1 192 ? 10.490 22.954 -30.518 1.00 52.41 192 LYS A N 1
ATOM 1504 C CA . LYS A 1 192 ? 11.161 22.979 -31.829 1.00 52.41 192 LYS A CA 1
ATOM 1505 C C . LYS A 1 192 ? 10.204 22.539 -32.928 1.00 52.41 192 LYS A C 1
ATOM 1507 O O . LYS A 1 192 ? 10.305 23.123 -34.027 1.00 52.41 192 LYS A O 1
#

Radius of gyration: 17.88 Å; chains: 1; bounding box: 49×39×54 Å

Foldseek 3Di:
DQLLLQLVQVLVVDPPNPQDDNVLLNLLLVQLCPCLPLPDPLDDQAAAPLQSSLVVSLVVQVVCVVVVNDPPDDPVSSVSSSLLSSCLQPLVPQVPDRPSSNSSNQSVCCLVPNQVSRPVSRRDPVSSVVSCVVPPCPVVVVSVLVSLVSCCVRHVVNCPPTNSVVVCCVNCVPPDDRDDCPVVNVVVVVVD

pLDDT: mean 84.19, std 15.77, range [41.34, 98.31]